Protein AF-A0A382YI58-F1 (afdb_monomer)

Solvent-accessible surface area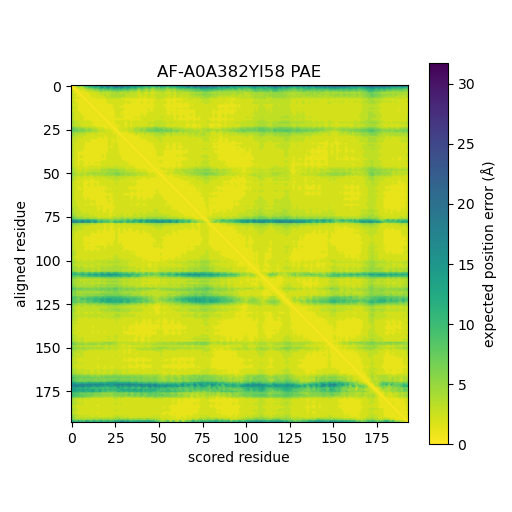 (backbone atoms only — not comparable to full-atom values): 10351 Å² total; per-residue (Å²): 133,92,56,76,62,57,72,49,49,55,61,46,24,53,48,52,28,53,50,49,34,74,64,70,43,85,87,51,60,68,61,36,55,47,45,31,52,50,42,49,59,38,42,58,48,27,63,73,34,68,33,90,64,80,25,50,67,34,36,50,40,16,32,54,43,33,54,53,49,54,44,49,47,28,68,72,70,72,66,60,60,60,52,60,53,48,25,52,49,51,17,40,54,33,38,59,39,23,29,24,80,68,59,40,93,71,36,52,96,48,34,33,53,41,41,79,83,50,75,43,81,51,64,92,87,56,52,27,58,75,32,63,94,28,11,50,41,19,16,42,42,33,45,56,76,75,46,58,87,42,91,72,46,51,62,67,62,22,39,48,21,24,58,43,58,48,78,78,73,63,88,56,72,77,71,65,51,62,89,48,72,31,29,42,40,24,49,14,43,68,68,32,102

Organism: NCBI:txid408172

Foldseek 3Di:
DDDPLCVPQQVLLVVLLVLLCVQQHDPPVVLSVVSSVLSVVLLVLQCQFPDPQLGSQLLSQLLVLLSVVVSVVCVVVVDDPSLLSSLLSSLSSLLQSLLGQPLAPPRDQQWGDLLPGHTDGDDNPDGSVVNLNRRLSSSLRSCVVPPVVDPSHDSVSSSLLSVLLDPPQDDDPSNVDQSDSSNSSNVSSVVSD

Nearest PDB structures (foldseek):
  8jd4-assembly1_2  TM=1.907E-01  e=3.186E+00  Homo sapiens

pLDDT: mean 95.56, std 4.78, range [69.81, 98.88]

Secondary structure (DSSP, 8-state):
---TTHHHHHHHHHHHHHHHHHHH-TT-HHHHHHHHHHHHHHHHHHHT---SSSSHHHHHHHHHHHHHHHHHHHHHHS---HHHHHHHHHHHHHTTGGGSTT-STT--SSEEE-SSS-EEE--TTS-GGGGTTTHHHHHHHHHHHHHTTSTT--HHHHHHHHHTT-SSPPSSGGGG--SSHHHHHHHHHHH--

Structure (mmCIF, N/CA/C/O backbone):
data_AF-A0A382YI58-F1
#
_entry.id   AF-A0A382YI58-F1
#
loop_
_atom_site.group_PDB
_atom_site.id
_atom_site.type_symbol
_atom_site.label_atom_id
_atom_site.label_alt_id
_atom_site.label_comp_id
_atom_site.label_asym_id
_atom_site.label_entity_id
_atom_site.label_seq_id
_atom_site.pdbx_PDB_ins_code
_atom_site.Cartn_x
_atom_site.Cartn_y
_atom_site.Cartn_z
_atom_site.occupancy
_atom_site.B_iso_or_equiv
_atom_site.auth_seq_id
_atom_site.auth_comp_id
_atom_site.auth_asym_id
_atom_site.auth_ato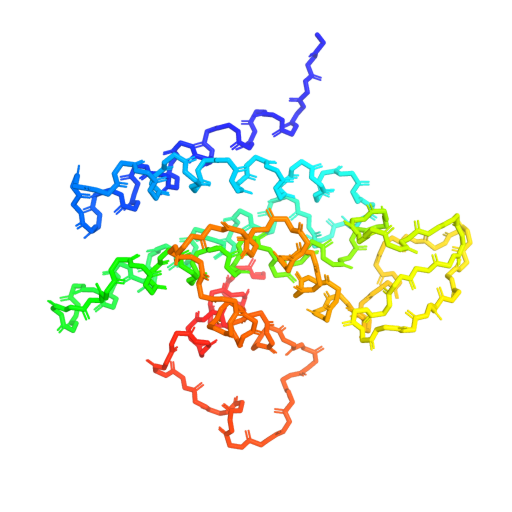m_id
_atom_site.pdbx_PDB_model_num
ATOM 1 N N . MET A 1 1 ? 19.076 20.692 1.549 1.00 69.81 1 MET A N 1
ATOM 2 C CA . MET A 1 1 ? 18.647 20.679 0.132 1.00 69.81 1 MET A CA 1
ATOM 3 C C . MET A 1 1 ? 17.142 20.449 0.137 1.00 69.81 1 MET A C 1
ATOM 5 O O . MET A 1 1 ? 16.700 19.641 0.940 1.00 69.81 1 MET A O 1
ATOM 9 N N . LEU A 1 2 ? 16.360 21.204 -0.635 1.00 81.75 2 LEU A N 1
ATOM 10 C CA . LEU A 1 2 ? 14.897 21.076 -0.654 1.00 81.75 2 LEU A CA 1
ATOM 11 C C . LEU A 1 2 ? 14.498 19.759 -1.342 1.00 81.75 2 LEU A C 1
ATOM 13 O O . LEU A 1 2 ? 14.843 19.574 -2.506 1.00 81.75 2 LEU A O 1
ATOM 17 N N . ASN A 1 3 ? 13.775 18.876 -0.646 1.00 89.31 3 ASN A N 1
ATOM 18 C CA . ASN A 1 3 ? 13.141 17.694 -1.235 1.00 89.31 3 ASN A CA 1
ATOM 19 C C . ASN A 1 3 ? 11.623 17.919 -1.287 1.00 89.31 3 ASN A C 1
ATOM 21 O O . ASN A 1 3 ? 10.965 17.982 -0.250 1.00 89.31 3 ASN A O 1
ATOM 25 N N . LEU A 1 4 ? 11.075 18.058 -2.497 1.00 91.19 4 LEU A N 1
ATOM 26 C CA . LEU A 1 4 ? 9.647 18.320 -2.700 1.00 91.19 4 LEU A CA 1
ATOM 27 C C . LEU A 1 4 ? 8.755 17.150 -2.267 1.00 91.19 4 LEU A C 1
ATOM 29 O O . LEU A 1 4 ? 7.606 17.385 -1.908 1.00 91.19 4 LEU A O 1
ATOM 33 N N . GLN A 1 5 ? 9.267 15.916 -2.280 1.00 94.56 5 GLN A N 1
ATOM 34 C CA . GLN A 1 5 ? 8.502 14.740 -1.861 1.00 94.56 5 GLN A CA 1
ATOM 35 C C . GLN A 1 5 ? 8.314 14.730 -0.345 1.00 94.56 5 GLN A C 1
ATOM 37 O O . GLN A 1 5 ? 7.202 14.546 0.138 1.00 94.56 5 GLN A O 1
ATOM 42 N N . THR A 1 6 ? 9.366 15.044 0.415 1.00 93.25 6 THR A N 1
ATOM 43 C CA . THR A 1 6 ? 9.298 15.121 1.884 1.00 93.25 6 THR A CA 1
ATOM 44 C C . THR A 1 6 ? 8.263 16.144 2.360 1.00 93.25 6 THR A C 1
ATOM 46 O O . THR A 1 6 ? 7.532 15.866 3.302 1.00 93.25 6 THR A O 1
ATOM 49 N N . LEU A 1 7 ? 8.115 17.274 1.652 1.00 95.69 7 LEU A N 1
ATOM 50 C CA . LEU A 1 7 ? 7.092 18.287 1.960 1.00 95.69 7 LEU A CA 1
ATOM 51 C C . LEU A 1 7 ? 5.643 17.780 1.847 1.00 95.69 7 LEU A C 1
ATOM 53 O O . LEU A 1 7 ? 4.739 18.443 2.350 1.00 95.69 7 LEU A O 1
ATOM 57 N N . LYS A 1 8 ? 5.414 16.647 1.175 1.00 96.38 8 LYS A N 1
ATOM 58 C CA . LYS A 1 8 ? 4.098 16.009 1.037 1.00 96.38 8 LYS A CA 1
ATOM 59 C C . LYS A 1 8 ? 3.963 14.796 1.953 1.00 96.38 8 LYS A C 1
ATOM 61 O O . LYS A 1 8 ? 2.954 14.661 2.636 1.00 96.38 8 LYS A O 1
ATOM 66 N N . ILE A 1 9 ? 4.989 13.942 1.970 1.00 98.31 9 ILE A N 1
ATOM 67 C CA . ILE A 1 9 ? 4.986 12.660 2.683 1.00 98.31 9 ILE A CA 1
ATOM 68 C C . ILE A 1 9 ? 4.865 12.871 4.193 1.00 98.31 9 ILE A C 1
ATOM 70 O O . ILE A 1 9 ? 4.019 12.240 4.814 1.00 98.31 9 ILE A O 1
ATOM 74 N N . GLU A 1 10 ? 5.655 13.774 4.780 1.00 97.62 10 GLU A N 1
ATOM 75 C CA . GLU A 1 10 ? 5.684 13.968 6.236 1.00 97.62 10 GLU A CA 1
ATOM 76 C C . GLU A 1 10 ? 4.348 14.516 6.785 1.00 97.62 10 GLU A C 1
ATOM 78 O O . GLU A 1 10 ? 3.772 13.881 7.672 1.00 97.62 10 GLU A O 1
ATOM 83 N N . PRO A 1 11 ? 3.754 15.598 6.232 1.00 98.31 11 PRO A N 1
ATOM 84 C CA . PRO A 1 11 ? 2.433 16.044 6.676 1.00 98.31 11 PRO A CA 1
ATOM 85 C C . PRO A 1 11 ? 1.334 14.999 6.467 1.00 98.31 11 PRO A C 1
ATOM 87 O O . PRO A 1 11 ? 0.415 14.903 7.281 1.00 98.31 11 PRO A O 1
ATOM 90 N N . PHE A 1 12 ? 1.408 14.223 5.382 1.00 98.62 12 PHE A N 1
ATOM 91 C CA . PHE A 1 12 ? 0.436 13.173 5.109 1.00 98.62 12 PHE A CA 1
ATOM 92 C C . PHE A 1 12 ? 0.556 12.001 6.092 1.00 98.62 12 PHE A C 1
ATOM 94 O O . PHE A 1 12 ? -0.468 11.550 6.598 1.00 98.62 12 PHE A O 1
ATOM 101 N N . ALA A 1 13 ? 1.770 11.540 6.404 1.00 98.69 13 ALA A N 1
ATOM 102 C CA . ALA A 1 13 ? 1.995 10.461 7.365 1.00 98.69 13 ALA A CA 1
ATOM 103 C C . ALA A 1 13 ? 1.439 10.828 8.750 1.00 98.69 13 ALA A C 1
ATOM 105 O O . ALA A 1 13 ? 0.714 10.037 9.357 1.00 98.69 13 ALA A O 1
ATOM 106 N N . GLU A 1 14 ? 1.679 12.062 9.207 1.00 98.50 14 GLU A N 1
ATOM 107 C CA . GLU A 1 14 ? 1.090 12.560 10.453 1.00 98.50 14 GLU A CA 1
ATOM 108 C C . GLU A 1 14 ? -0.429 12.710 10.365 1.00 98.50 14 GLU A C 1
ATOM 110 O O . GLU A 1 14 ? -1.145 12.365 11.306 1.00 98.50 14 GLU A O 1
ATOM 115 N N . HIS A 1 15 ? -0.962 13.202 9.244 1.00 98.56 15 HIS A N 1
ATOM 116 C CA . HIS A 1 15 ? -2.409 13.284 9.056 1.00 98.56 15 HIS A CA 1
ATOM 117 C C . HIS A 1 15 ? -3.061 11.900 9.142 1.00 98.56 15 HIS A C 1
ATOM 119 O O . HIS A 1 15 ? -4.045 11.727 9.861 1.00 98.56 15 HIS A O 1
ATOM 125 N N . LEU A 1 16 ? -2.496 10.912 8.452 1.00 98.44 16 LEU A N 1
ATOM 126 C CA . LEU A 1 16 ? -2.989 9.543 8.414 1.00 98.44 16 LEU A CA 1
ATOM 127 C C . LEU A 1 16 ? -3.013 8.916 9.816 1.00 98.44 16 LEU A C 1
ATOM 129 O O . LEU A 1 16 ? -4.051 8.406 10.241 1.00 98.44 16 LEU A O 1
ATOM 133 N N . ALA A 1 17 ? -1.912 9.039 10.560 1.00 98.19 17 ALA A N 1
ATOM 134 C CA . ALA A 1 17 ? -1.786 8.562 11.935 1.00 98.19 17 ALA A CA 1
ATOM 135 C C . ALA A 1 17 ? -2.815 9.214 12.880 1.00 98.19 17 ALA A C 1
ATOM 137 O O . ALA A 1 17 ? -3.579 8.520 13.554 1.00 98.19 17 ALA A O 1
ATOM 138 N N . ASN A 1 18 ? -2.910 10.548 12.864 1.00 98.25 18 ASN A N 1
ATOM 139 C CA . ASN A 1 18 ? -3.845 11.295 13.713 1.00 98.25 18 ASN A CA 1
ATOM 140 C C . ASN A 1 18 ? -5.312 10.964 13.401 1.00 98.25 18 ASN A C 1
ATOM 142 O O . ASN A 1 18 ? -6.164 10.922 14.292 1.00 98.25 18 ASN A O 1
ATOM 146 N N . ARG A 1 19 ? -5.642 10.744 12.125 1.00 98.12 19 ARG A N 1
ATOM 147 C CA . ARG A 1 19 ? -7.011 10.419 11.715 1.00 98.12 19 ARG A CA 1
ATOM 148 C C . ARG A 1 19 ? -7.385 8.973 12.013 1.00 98.12 19 ARG A C 1
ATOM 150 O O . ARG A 1 19 ? -8.549 8.738 12.345 1.00 98.12 19 ARG A O 1
ATOM 157 N N . PHE A 1 20 ? -6.434 8.042 11.948 1.00 98.00 20 PHE A N 1
ATOM 158 C CA . PHE A 1 20 ? -6.623 6.685 12.457 1.00 98.00 20 PHE A CA 1
ATOM 159 C C . PHE A 1 20 ? -6.959 6.723 13.954 1.00 98.00 20 PHE A C 1
ATOM 161 O O . PHE A 1 20 ? -8.011 6.229 14.359 1.00 98.00 20 PHE A O 1
ATOM 168 N N . GLU A 1 21 ? -6.145 7.417 14.753 1.00 97.00 21 GLU A N 1
ATOM 169 C CA . GLU A 1 21 ? -6.358 7.562 16.198 1.00 97.00 21 GLU A CA 1
ATOM 170 C C . GLU A 1 21 ? -7.698 8.244 16.525 1.00 97.00 21 GLU A C 1
ATOM 172 O O . GLU A 1 21 ? -8.456 7.780 17.375 1.00 97.00 21 GLU A O 1
ATOM 177 N N . SER A 1 22 ? -8.066 9.297 15.789 1.00 96.06 22 SER A N 1
ATOM 178 C CA . SER A 1 22 ? -9.369 9.960 15.943 1.00 96.06 22 SER A CA 1
ATOM 179 C C . SER A 1 22 ? -10.561 9.072 15.566 1.00 96.06 22 SER A C 1
ATOM 181 O O . SER A 1 22 ? -11.683 9.390 15.966 1.00 96.06 22 SER A O 1
ATOM 183 N N . THR A 1 23 ? -10.358 8.033 14.753 1.00 96.44 23 THR A N 1
ATOM 184 C CA . THR A 1 23 ? -11.427 7.134 14.294 1.00 96.44 23 THR A CA 1
ATOM 185 C C . THR A 1 23 ? -11.580 5.939 15.227 1.00 96.44 23 THR A C 1
ATOM 187 O O . THR A 1 23 ? -12.703 5.600 15.585 1.00 96.44 23 THR A O 1
ATOM 190 N N . PHE A 1 24 ? -10.469 5.330 15.644 1.00 96.06 24 PHE A N 1
ATOM 191 C CA . PHE A 1 24 ? -10.464 4.070 16.395 1.00 96.06 24 PHE A CA 1
ATOM 192 C C . PHE A 1 24 ? -10.118 4.226 17.883 1.00 96.06 24 PHE A C 1
ATOM 194 O O . PHE A 1 24 ? -10.319 3.298 18.664 1.00 96.06 24 PHE A O 1
ATOM 201 N N . GLY A 1 25 ? -9.649 5.403 18.299 1.00 93.94 25 GLY A N 1
ATOM 202 C CA . GLY A 1 25 ? -9.252 5.709 19.670 1.00 93.94 25 GLY A CA 1
ATOM 203 C C . GLY A 1 25 ? -7.740 5.650 19.900 1.00 93.94 25 GLY A C 1
ATOM 204 O O . GLY A 1 25 ? -6.961 5.220 19.055 1.00 93.94 25 GLY A O 1
ATOM 205 N N . THR A 1 26 ? -7.330 6.076 21.095 1.00 93.31 26 THR A N 1
ATOM 206 C CA . THR A 1 26 ? -5.927 6.349 21.454 1.00 93.31 26 THR A CA 1
ATOM 207 C C . THR A 1 26 ? -5.186 5.152 22.055 1.00 93.31 26 THR A C 1
ATOM 209 O O . THR A 1 26 ? -4.101 5.319 22.591 1.00 93.31 26 THR A O 1
ATOM 212 N N . MET A 1 27 ? -5.771 3.949 22.052 1.00 93.94 27 MET A N 1
ATOM 213 C CA . MET A 1 27 ? -5.172 2.765 22.697 1.00 93.94 27 MET A CA 1
ATOM 214 C C . MET A 1 27 ? -4.206 1.990 21.781 1.00 93.94 27 MET A C 1
ATOM 216 O O . MET A 1 27 ? -3.556 1.055 22.237 1.00 93.94 27 MET A O 1
ATOM 220 N N . PHE A 1 28 ? -4.098 2.379 20.508 1.00 94.31 28 PHE A N 1
ATOM 221 C CA . PHE A 1 28 ? -3.405 1.642 19.442 1.00 94.31 28 PHE A CA 1
ATOM 222 C C . PHE A 1 28 ? -2.065 2.288 19.054 1.00 94.31 28 PHE A C 1
ATOM 224 O O . PHE A 1 28 ? -1.804 2.551 17.883 1.00 94.31 28 PHE A O 1
ATOM 231 N N . HIS A 1 29 ? -1.225 2.616 20.040 1.00 95.62 29 HIS A N 1
ATOM 232 C CA . HIS A 1 29 ? 0.012 3.376 19.806 1.00 95.62 29 HIS A CA 1
ATOM 233 C C . HIS A 1 29 ? 0.971 2.687 18.823 1.00 95.62 29 HIS A C 1
ATOM 235 O O . HIS A 1 29 ? 1.519 3.346 17.944 1.00 95.62 29 HIS A O 1
ATOM 241 N N . GLU A 1 30 ? 1.125 1.363 18.924 1.00 96.69 30 GLU A N 1
ATOM 242 C CA . GLU A 1 30 ? 2.007 0.594 18.040 1.00 96.69 30 GLU A CA 1
ATOM 243 C C . GLU A 1 30 ? 1.525 0.623 16.581 1.00 96.69 30 GLU A C 1
ATOM 245 O O . GLU A 1 30 ? 2.319 0.828 15.666 1.00 96.69 30 GLU A O 1
ATOM 250 N N . GLN A 1 31 ? 0.213 0.507 16.361 1.00 97.38 31 GLN A N 1
ATOM 251 C CA . GLN A 1 31 ? -0.407 0.595 15.039 1.00 97.38 31 GLN A CA 1
ATOM 252 C C . GLN A 1 31 ? -0.275 2.002 14.444 1.00 97.38 31 GLN A C 1
ATOM 254 O O . GLN A 1 31 ? -0.031 2.147 13.247 1.00 97.38 31 GLN A O 1
ATOM 259 N N . VAL A 1 32 ? -0.410 3.044 15.271 1.00 97.81 32 VAL A N 1
ATOM 260 C CA . VAL A 1 32 ? -0.244 4.442 14.848 1.00 97.81 32 VAL A CA 1
ATOM 261 C C . VAL A 1 32 ? 1.206 4.708 14.422 1.00 97.81 32 VAL A C 1
ATOM 263 O O . VAL A 1 32 ? 1.434 5.284 13.356 1.00 97.81 32 VAL A O 1
ATOM 266 N N . ASP A 1 33 ? 2.190 4.245 15.197 1.00 98.06 33 ASP A N 1
ATOM 267 C CA . ASP A 1 33 ? 3.611 4.367 14.843 1.00 98.06 33 ASP A CA 1
ATOM 268 C C . ASP A 1 33 ? 3.968 3.543 13.600 1.00 98.06 33 ASP A C 1
ATOM 270 O O . ASP A 1 33 ? 4.678 4.024 12.709 1.00 98.06 33 ASP A O 1
ATOM 274 N N . PHE A 1 34 ? 3.415 2.334 13.486 1.00 98.38 34 PHE A N 1
ATOM 275 C CA . PHE A 1 34 ? 3.536 1.515 12.286 1.00 98.38 34 PHE A CA 1
ATOM 276 C C . PHE A 1 34 ? 2.967 2.220 11.053 1.00 98.38 34 PHE A C 1
ATOM 278 O O . PHE A 1 34 ? 3.592 2.192 9.996 1.00 98.38 34 PHE A O 1
ATOM 285 N N . LEU A 1 35 ? 1.817 2.886 11.164 1.00 98.00 35 LEU A N 1
ATOM 286 C CA . LEU A 1 35 ? 1.188 3.554 10.027 1.00 98.00 35 LEU A CA 1
ATOM 287 C C . LEU A 1 35 ? 2.033 4.729 9.514 1.00 98.00 35 LEU A C 1
ATOM 289 O O . LEU A 1 35 ? 2.155 4.903 8.299 1.00 98.00 35 LEU A O 1
ATOM 293 N N . ARG A 1 36 ? 2.689 5.478 10.414 1.00 98.56 36 ARG A N 1
ATOM 294 C CA . ARG A 1 36 ? 3.694 6.488 10.029 1.00 98.56 36 ARG A CA 1
ATOM 295 C C . ARG A 1 36 ? 4.853 5.845 9.274 1.00 98.56 36 ARG A C 1
ATOM 297 O O . ARG A 1 36 ? 5.194 6.287 8.178 1.00 98.56 36 ARG A O 1
ATOM 304 N N . LEU A 1 37 ? 5.432 4.780 9.836 1.00 98.50 37 LEU A N 1
ATOM 305 C CA . LEU A 1 37 ? 6.537 4.044 9.218 1.00 98.50 37 LEU A CA 1
ATOM 306 C C . LEU A 1 37 ? 6.159 3.527 7.823 1.00 98.50 37 LEU A C 1
ATOM 308 O O . LEU A 1 37 ? 6.910 3.727 6.868 1.00 98.50 37 LEU A O 1
ATOM 312 N N . ALA A 1 38 ? 4.998 2.886 7.698 1.00 98.69 38 ALA A N 1
ATOM 313 C CA . ALA A 1 38 ? 4.504 2.328 6.449 1.00 98.69 38 ALA A CA 1
ATOM 314 C C . ALA A 1 38 ? 4.258 3.419 5.399 1.00 98.69 38 ALA A C 1
ATOM 316 O O . ALA A 1 38 ? 4.634 3.233 4.240 1.00 98.69 38 ALA A O 1
ATOM 317 N N . ALA A 1 39 ? 3.695 4.568 5.794 1.00 98.75 39 ALA A N 1
ATOM 318 C CA . ALA A 1 39 ? 3.490 5.705 4.900 1.00 98.75 39 ALA A CA 1
ATOM 319 C C . ALA A 1 39 ? 4.820 6.253 4.366 1.00 98.75 39 ALA A C 1
ATOM 321 O O . ALA A 1 39 ? 4.971 6.399 3.153 1.00 98.75 39 ALA A O 1
ATOM 322 N N . HIS A 1 40 ? 5.804 6.484 5.240 1.00 98.62 40 HIS A N 1
ATOM 323 C CA . HIS A 1 40 ? 7.137 6.931 4.829 1.00 98.62 40 HIS A CA 1
ATOM 324 C C . HIS A 1 40 ? 7.808 5.927 3.895 1.00 98.62 40 HIS A C 1
ATOM 326 O O . HIS A 1 40 ? 8.160 6.272 2.768 1.00 98.62 40 HIS A O 1
ATOM 332 N N . LEU A 1 41 ? 7.924 4.668 4.326 1.00 98.31 41 LEU A N 1
ATOM 333 C CA . LEU A 1 41 ? 8.616 3.633 3.565 1.00 98.31 41 LEU A CA 1
ATOM 334 C C . LEU A 1 41 ? 7.988 3.446 2.182 1.00 98.31 41 LEU A C 1
ATOM 336 O O . LEU A 1 41 ? 8.701 3.345 1.184 1.00 98.31 41 LEU A O 1
ATOM 340 N N . THR A 1 42 ? 6.660 3.418 2.105 1.00 98.69 42 THR A N 1
ATOM 341 C CA . THR A 1 42 ? 5.956 3.164 0.846 1.00 98.69 42 THR A CA 1
ATOM 342 C C . THR A 1 42 ? 6.018 4.370 -0.085 1.00 98.69 42 THR A C 1
ATOM 344 O O . THR A 1 42 ? 6.408 4.224 -1.243 1.00 98.69 42 THR A O 1
ATOM 347 N N . LEU A 1 43 ? 5.716 5.576 0.407 1.00 98.69 43 LEU A N 1
ATOM 348 C CA . LEU A 1 43 ? 5.708 6.774 -0.434 1.00 98.69 43 LEU A CA 1
ATOM 349 C C . LEU A 1 43 ? 7.113 7.190 -0.880 1.00 98.69 43 LEU A C 1
ATOM 351 O O . LEU A 1 43 ? 7.265 7.695 -1.988 1.00 98.69 43 LEU A O 1
ATOM 355 N N . GLU A 1 44 ? 8.150 6.936 -0.080 1.00 98.06 44 GLU A N 1
ATOM 356 C CA . GLU A 1 44 ? 9.538 7.144 -0.506 1.00 98.06 44 GLU A CA 1
ATOM 357 C C . GLU A 1 44 ? 9.960 6.148 -1.594 1.00 98.06 44 GLU A C 1
ATOM 359 O O . GLU A 1 44 ? 10.705 6.519 -2.501 1.00 98.06 44 GLU A O 1
ATOM 364 N N . ASN A 1 45 ? 9.450 4.909 -1.571 1.00 98.31 45 ASN A N 1
ATOM 365 C CA . ASN A 1 45 ? 9.631 3.982 -2.692 1.00 98.31 45 ASN A CA 1
ATOM 366 C C . ASN A 1 45 ? 8.906 4.492 -3.945 1.00 98.31 45 ASN A C 1
ATOM 368 O O . ASN A 1 45 ? 9.518 4.568 -5.008 1.00 98.31 45 ASN A O 1
ATOM 372 N N . ILE A 1 46 ? 7.645 4.916 -3.822 1.00 98.50 46 ILE A N 1
ATOM 373 C CA . ILE A 1 46 ? 6.862 5.470 -4.941 1.00 98.50 46 ILE A CA 1
ATOM 374 C C . ILE A 1 46 ? 7.519 6.726 -5.525 1.00 98.50 46 ILE A C 1
ATOM 376 O O . ILE A 1 46 ? 7.555 6.890 -6.743 1.00 98.50 46 ILE A O 1
ATOM 380 N N . ALA A 1 47 ? 8.122 7.570 -4.687 1.00 97.50 47 ALA A N 1
ATOM 381 C CA . ALA A 1 47 ? 8.866 8.753 -5.111 1.00 97.50 47 ALA A CA 1
ATOM 382 C C . ALA A 1 47 ? 10.084 8.448 -6.006 1.00 97.50 47 ALA A C 1
ATOM 384 O O . ALA A 1 47 ? 10.522 9.337 -6.737 1.00 97.50 47 ALA A O 1
ATOM 385 N N . ASN A 1 48 ? 10.626 7.225 -5.957 1.00 95.69 48 ASN A N 1
ATOM 386 C CA . ASN A 1 48 ? 11.717 6.781 -6.833 1.00 95.69 48 ASN A CA 1
ATOM 387 C C . ASN A 1 48 ? 11.224 6.268 -8.197 1.00 95.69 48 ASN A C 1
ATOM 389 O O . ASN A 1 48 ? 12.040 6.021 -9.086 1.00 95.69 48 ASN A O 1
ATOM 393 N N . GLY A 1 49 ? 9.912 6.087 -8.370 1.00 95.00 49 GLY A N 1
ATOM 394 C CA . GLY A 1 49 ? 9.305 5.694 -9.636 1.00 95.00 49 GLY A CA 1
ATOM 395 C C . GLY A 1 49 ? 9.219 6.851 -10.635 1.00 95.00 49 GLY A C 1
ATOM 396 O O . GLY A 1 49 ? 9.061 8.013 -10.269 1.00 95.00 49 GLY A O 1
ATOM 397 N N . ASP A 1 50 ? 9.274 6.527 -11.925 1.00 95.31 50 ASP A N 1
ATOM 398 C CA . ASP A 1 50 ? 9.112 7.462 -13.048 1.00 95.31 50 ASP A CA 1
ATOM 399 C C . ASP A 1 50 ? 7.742 7.300 -13.747 1.00 95.31 50 ASP A C 1
ATOM 401 O O . ASP A 1 50 ? 7.603 7.480 -14.961 1.00 95.31 50 ASP A O 1
ATOM 405 N N . MET A 1 51 ? 6.702 6.969 -12.969 1.00 95.25 51 MET A N 1
ATOM 406 C CA . MET A 1 51 ? 5.300 6.998 -13.401 1.00 95.25 51 MET A CA 1
ATOM 407 C C . MET A 1 51 ? 4.739 8.422 -13.286 1.00 95.25 51 MET A C 1
ATOM 409 O O . MET A 1 51 ? 4.790 9.028 -12.220 1.00 95.25 51 MET A O 1
ATOM 413 N N . LEU A 1 52 ? 4.152 8.961 -14.363 1.00 94.12 52 LEU A N 1
ATOM 414 C CA . LEU A 1 52 ? 3.579 10.317 -14.332 1.00 94.12 52 LEU A CA 1
ATOM 415 C C . LEU A 1 52 ? 2.312 10.419 -13.473 1.00 94.12 52 LEU A C 1
ATOM 417 O O . LEU A 1 52 ? 2.115 11.444 -12.827 1.00 94.12 52 LEU A O 1
ATOM 421 N N . TYR A 1 53 ? 1.467 9.386 -13.489 1.00 96.06 53 TYR A N 1
ATOM 422 C CA . TYR A 1 53 ? 0.157 9.396 -12.834 1.00 96.06 53 TYR A CA 1
ATOM 423 C C . TYR A 1 53 ? 0.149 8.610 -11.515 1.00 96.06 53 TYR A C 1
ATOM 425 O O . TYR A 1 53 ? -0.119 9.193 -10.471 1.00 96.06 53 TYR A O 1
ATOM 433 N N . HIS A 1 54 ? 0.518 7.324 -11.558 1.00 97.00 54 HIS A N 1
ATOM 434 C CA . HIS A 1 54 ? 0.600 6.408 -10.408 1.00 97.00 54 HIS A CA 1
ATOM 435 C C . HIS A 1 54 ? 1.766 6.770 -9.473 1.00 97.00 54 HIS A C 1
ATOM 437 O O . HIS A 1 54 ? 2.751 6.051 -9.380 1.00 97.00 54 HIS A O 1
ATOM 443 N N . ASN A 1 55 ? 1.721 7.954 -8.870 1.00 97.31 55 ASN A N 1
ATOM 444 C CA . ASN A 1 55 ? 2.815 8.570 -8.128 1.00 97.31 55 ASN A CA 1
ATOM 445 C C . ASN A 1 55 ? 2.421 8.826 -6.657 1.00 97.31 55 ASN A C 1
ATOM 447 O O . ASN A 1 55 ? 1.387 8.360 -6.170 1.00 97.31 55 ASN A O 1
ATOM 451 N N . VAL A 1 56 ? 3.264 9.572 -5.935 1.00 98.19 56 VAL A N 1
ATOM 452 C CA . VAL A 1 56 ? 3.042 9.926 -4.522 1.00 98.19 56 VAL A CA 1
ATOM 453 C C . VAL A 1 56 ? 1.714 10.660 -4.318 1.00 98.19 56 VAL A C 1
ATOM 455 O O . VAL A 1 56 ? 0.993 10.348 -3.376 1.00 98.19 56 VAL A O 1
ATOM 458 N N . ASP A 1 57 ? 1.366 11.601 -5.200 1.00 97.69 57 ASP A N 1
ATOM 459 C CA . ASP A 1 57 ? 0.128 12.377 -5.088 1.00 97.69 57 ASP A CA 1
ATOM 460 C C . ASP A 1 57 ? -1.102 11.481 -5.261 1.00 97.69 57 ASP A C 1
ATOM 462 O O . ASP A 1 57 ? -2.025 11.555 -4.453 1.00 97.69 57 ASP A O 1
ATOM 466 N N . HIS A 1 58 ? -1.089 10.592 -6.259 1.00 98.12 58 HIS A N 1
ATOM 467 C CA . HIS A 1 58 ? -2.166 9.620 -6.464 1.00 98.12 58 HIS A CA 1
ATOM 468 C C . HIS A 1 58 ? -2.347 8.711 -5.241 1.00 98.12 58 HIS A C 1
ATOM 470 O O . HIS A 1 58 ? -3.448 8.603 -4.704 1.00 98.12 58 HIS A O 1
ATOM 476 N N . THR A 1 59 ? -1.256 8.149 -4.718 1.00 98.69 59 THR A N 1
ATOM 477 C CA . THR A 1 59 ? -1.310 7.260 -3.545 1.00 98.69 59 THR A CA 1
ATOM 478 C C . THR A 1 59 ? -1.844 7.977 -2.301 1.00 98.69 59 THR A C 1
ATOM 480 O O . THR A 1 59 ? -2.650 7.417 -1.551 1.00 98.69 59 THR A O 1
ATOM 483 N N . ILE A 1 60 ? -1.443 9.238 -2.094 1.00 98.69 60 ILE A N 1
ATOM 484 C CA . ILE A 1 60 ? -1.976 10.094 -1.026 1.00 98.69 60 ILE A CA 1
ATOM 485 C C . ILE A 1 60 ? -3.483 10.311 -1.214 1.00 98.69 60 ILE A C 1
ATOM 487 O O . ILE A 1 60 ? -4.238 10.122 -0.261 1.00 98.69 60 ILE A O 1
ATOM 491 N N . MET A 1 61 ? -3.939 10.665 -2.421 1.00 98.56 61 MET A N 1
ATOM 492 C CA . MET A 1 61 ? -5.364 10.883 -2.707 1.00 98.56 61 MET A CA 1
ATOM 493 C C . MET A 1 61 ? -6.201 9.630 -2.440 1.00 98.56 61 MET A C 1
ATOM 495 O O . MET A 1 61 ? -7.161 9.705 -1.673 1.00 98.56 61 MET A O 1
ATOM 499 N N . VAL A 1 62 ? -5.799 8.480 -2.984 1.00 98.75 62 VAL A N 1
ATOM 500 C CA . VAL A 1 62 ? -6.475 7.189 -2.771 1.00 98.75 62 VAL A CA 1
ATOM 501 C C . VAL A 1 62 ? -6.556 6.847 -1.282 1.00 98.75 62 VAL A C 1
ATOM 503 O O . VAL A 1 62 ? -7.624 6.511 -0.766 1.00 98.75 62 VAL A O 1
ATOM 506 N N . THR A 1 63 ? -5.453 7.003 -0.547 1.00 98.81 63 THR A N 1
ATOM 507 C CA . THR A 1 63 ? -5.425 6.684 0.887 1.00 98.81 63 THR A CA 1
ATOM 508 C C . THR A 1 63 ? -6.283 7.651 1.712 1.00 98.81 63 THR A C 1
ATOM 510 O O . THR A 1 63 ? -6.963 7.217 2.642 1.00 98.81 63 THR A O 1
ATOM 513 N N . MET A 1 64 ? -6.322 8.947 1.372 1.00 98.62 64 MET A N 1
ATOM 514 C CA . MET A 1 64 ? -7.208 9.919 2.033 1.00 98.62 64 MET A CA 1
ATOM 515 C C . MET A 1 64 ? -8.688 9.621 1.779 1.00 98.62 64 MET A C 1
ATOM 517 O O . MET A 1 64 ? -9.501 9.738 2.696 1.00 98.62 64 MET A O 1
ATOM 521 N N . VAL A 1 65 ? -9.051 9.212 0.560 1.00 98.75 65 VAL A N 1
ATOM 522 C CA . VAL A 1 65 ? -10.420 8.763 0.270 1.00 98.75 65 VAL A CA 1
ATOM 523 C C . VAL A 1 65 ? -10.754 7.540 1.121 1.00 98.75 65 VAL A C 1
ATOM 525 O O . VAL A 1 65 ? -11.795 7.514 1.779 1.00 98.75 65 VAL A O 1
ATOM 528 N N . GLY A 1 66 ? -9.856 6.556 1.169 1.00 98.62 66 GLY A N 1
ATOM 529 C CA . GLY A 1 66 ? -10.039 5.363 1.989 1.00 98.62 66 GLY A CA 1
ATOM 530 C C . GLY A 1 66 ? -10.198 5.663 3.474 1.00 98.62 66 GLY A C 1
ATOM 531 O O . GLY A 1 66 ? -11.059 5.083 4.132 1.00 98.62 66 GLY A O 1
ATOM 532 N N . LEU A 1 67 ? -9.431 6.617 3.999 1.00 98.25 67 LEU A N 1
ATOM 533 C CA . LEU A 1 67 ? -9.552 7.091 5.375 1.00 98.25 67 LEU A CA 1
ATOM 534 C C . LEU A 1 67 ? -10.968 7.612 5.684 1.00 98.25 67 LEU A C 1
ATOM 536 O O . LEU A 1 67 ? -11.540 7.276 6.724 1.00 98.25 67 LEU A O 1
ATOM 540 N N . GLU A 1 68 ? -11.558 8.406 4.790 1.00 98.38 68 GLU A N 1
ATOM 541 C CA . GLU A 1 68 ? -12.931 8.888 4.979 1.00 98.38 68 GLU A CA 1
ATOM 542 C C . GLU A 1 68 ? -13.970 7.775 4.786 1.00 98.38 68 GLU A C 1
ATOM 544 O O . GLU A 1 68 ? -14.960 7.736 5.521 1.00 98.38 68 GLU A O 1
ATOM 549 N N . ILE A 1 69 ? -13.730 6.832 3.869 1.00 98.25 69 ILE A N 1
ATOM 550 C CA . ILE A 1 69 ? -14.589 5.654 3.676 1.00 98.25 69 ILE A CA 1
ATOM 551 C C . ILE A 1 69 ? -14.613 4.788 4.940 1.00 98.25 69 ILE A C 1
ATOM 553 O O . ILE A 1 69 ? -15.696 4.477 5.442 1.00 98.25 69 ILE A O 1
ATOM 557 N N . ILE A 1 70 ? -13.450 4.419 5.487 1.00 97.94 70 ILE A N 1
ATOM 558 C CA . ILE A 1 70 ? -13.379 3.532 6.655 1.00 97.94 70 ILE A CA 1
ATOM 559 C C . ILE A 1 70 ? -13.939 4.209 7.905 1.00 97.94 70 ILE A C 1
ATOM 561 O O . ILE A 1 70 ? -14.645 3.574 8.690 1.00 97.94 70 ILE A O 1
ATOM 565 N N . ARG A 1 71 ? -13.725 5.523 8.048 1.00 97.81 71 ARG A N 1
ATOM 566 C CA . ARG A 1 71 ? -14.360 6.327 9.094 1.00 97.81 71 ARG A CA 1
ATOM 567 C C . ARG A 1 71 ? -15.879 6.349 8.935 1.00 97.81 71 ARG A C 1
ATOM 569 O O . ARG A 1 71 ? -16.595 6.169 9.918 1.00 97.81 71 ARG A O 1
ATOM 576 N N . GLY A 1 72 ? -16.376 6.552 7.716 1.00 97.75 72 GLY A N 1
ATOM 577 C CA . GLY A 1 72 ? -17.803 6.497 7.403 1.00 97.75 72 GLY A CA 1
ATOM 578 C C . GLY A 1 72 ? -18.414 5.142 7.758 1.00 97.75 72 GLY A C 1
ATOM 579 O O . GLY A 1 72 ? -19.433 5.100 8.445 1.00 97.75 72 GLY A O 1
ATOM 580 N N . LYS A 1 73 ? -17.748 4.042 7.381 1.00 96.62 73 LYS A N 1
ATOM 581 C CA . LYS A 1 73 ? -18.152 2.678 7.745 1.00 96.62 73 LYS A CA 1
ATOM 582 C C . LYS A 1 73 ? -18.179 2.478 9.260 1.00 96.62 73 LYS A C 1
ATOM 584 O O . LYS A 1 73 ? -19.174 1.990 9.781 1.00 96.62 73 LYS A O 1
ATOM 589 N N . HIS A 1 74 ? -17.131 2.897 9.973 1.00 95.94 74 HIS A N 1
ATOM 590 C CA . HIS A 1 74 ? -17.061 2.783 11.432 1.00 95.94 74 HIS A CA 1
ATOM 591 C C . HIS A 1 74 ? -18.219 3.522 12.123 1.00 95.94 74 HIS A C 1
ATOM 593 O O . HIS A 1 74 ? -18.850 2.975 13.025 1.00 95.94 74 HIS A O 1
ATOM 599 N N . LEU A 1 75 ? -18.548 4.734 11.661 1.00 95.69 75 LEU A N 1
ATOM 600 C CA . LEU A 1 75 ? -19.672 5.518 12.181 1.00 95.69 75 LEU A CA 1
ATOM 601 C C . LEU A 1 75 ? -21.041 4.928 11.816 1.00 95.69 75 LEU A C 1
ATOM 603 O O . LEU A 1 75 ? -21.973 5.031 12.610 1.00 95.69 75 LEU A O 1
ATOM 607 N N . HIS A 1 76 ? -21.173 4.347 10.622 1.00 95.69 76 HIS A N 1
ATOM 608 C CA . HIS A 1 76 ? -22.429 3.776 10.140 1.00 95.69 76 HIS A CA 1
ATOM 609 C C . HIS A 1 76 ? -22.748 2.429 10.800 1.00 95.69 76 HIS A C 1
ATOM 611 O O . HIS A 1 76 ? -23.848 2.245 11.319 1.00 95.69 76 HIS A O 1
ATOM 617 N N . ASP A 1 77 ? -21.775 1.518 10.823 1.00 93.00 77 ASP A N 1
ATOM 618 C CA . ASP A 1 77 ? -21.940 0.146 11.319 1.00 93.00 77 ASP A CA 1
ATOM 619 C C . ASP A 1 77 ? -21.742 0.052 12.843 1.00 93.00 77 ASP A C 1
ATOM 621 O O . ASP A 1 77 ? -22.050 -0.969 13.462 1.00 93.00 77 ASP A O 1
ATOM 625 N N . GLY A 1 78 ? -21.186 1.101 13.459 1.00 83.50 78 GLY A N 1
ATOM 626 C CA . GLY A 1 78 ? -20.881 1.177 14.890 1.00 83.50 78 GLY A CA 1
ATOM 627 C C . GLY A 1 78 ? -19.721 0.286 15.344 1.00 83.50 78 GLY A C 1
ATOM 628 O O . GLY A 1 78 ? -19.428 0.236 16.538 1.00 83.50 78 GLY A O 1
ATOM 629 N N . ARG A 1 79 ? -19.078 -0.443 14.421 1.00 84.00 79 ARG A N 1
ATOM 630 C CA . ARG A 1 79 ? -17.885 -1.259 14.677 1.00 84.00 79 ARG A CA 1
ATOM 631 C C . ARG A 1 79 ? -17.150 -1.589 13.376 1.00 84.00 79 ARG A C 1
ATOM 633 O O . ARG A 1 79 ? -17.635 -2.333 12.532 1.00 84.00 79 ARG A O 1
ATOM 640 N N . VAL A 1 80 ? -15.944 -1.064 13.249 1.00 95.69 80 VAL A N 1
ATOM 641 C CA . VAL A 1 80 ? -14.904 -1.604 12.368 1.00 95.69 80 VAL A CA 1
ATOM 642 C C . VAL A 1 80 ? -13.752 -1.940 13.292 1.00 95.69 80 VAL A C 1
ATOM 644 O O . VAL A 1 80 ? -13.410 -1.102 14.132 1.00 95.69 80 VAL A O 1
ATOM 647 N N . ASP A 1 81 ? -13.220 -3.152 13.177 1.00 96.38 81 ASP A N 1
ATOM 648 C CA . ASP A 1 81 ? -12.061 -3.550 13.961 1.00 96.38 81 ASP A CA 1
ATOM 649 C C . ASP A 1 81 ? -10.853 -2.655 13.596 1.00 96.38 81 ASP A C 1
ATOM 651 O O . ASP A 1 81 ? -10.608 -2.420 12.408 1.00 96.38 81 ASP A O 1
ATOM 655 N N . PRO A 1 82 ? -10.132 -2.084 14.575 1.00 96.50 82 PRO A N 1
ATOM 656 C CA . PRO A 1 82 ? -8.997 -1.204 14.302 1.00 96.50 82 PRO A CA 1
ATOM 657 C C . PRO A 1 82 ? -7.858 -1.873 13.524 1.00 96.50 82 PRO A C 1
ATOM 659 O O . PRO A 1 82 ? -7.223 -1.201 12.710 1.00 96.50 82 PRO A O 1
ATOM 662 N N . GLU A 1 83 ? -7.606 -3.171 13.720 1.00 97.50 83 GLU A N 1
ATOM 663 C CA . GLU A 1 83 ? -6.591 -3.903 12.953 1.00 97.50 83 GLU A CA 1
ATOM 664 C C . GLU A 1 83 ? -7.054 -4.120 11.512 1.00 97.50 83 GLU A C 1
ATOM 666 O O . GLU A 1 83 ? -6.278 -3.908 10.578 1.00 97.50 83 GLU A O 1
ATOM 671 N N . ASP A 1 84 ? -8.330 -4.438 11.293 1.00 98.25 84 ASP A N 1
ATOM 672 C CA . ASP A 1 84 ? -8.897 -4.499 9.940 1.00 98.25 84 ASP A CA 1
ATOM 673 C C . ASP A 1 84 ? -8.801 -3.135 9.228 1.00 98.25 84 ASP A C 1
ATOM 675 O O . ASP A 1 84 ? -8.414 -3.055 8.057 1.00 98.25 84 ASP A O 1
ATOM 679 N N . GLY A 1 85 ? -9.100 -2.043 9.942 1.00 98.19 85 GLY A N 1
ATOM 680 C CA . GLY A 1 85 ? -8.951 -0.675 9.442 1.00 98.19 85 GLY A CA 1
ATOM 681 C C . GLY A 1 85 ? -7.500 -0.316 9.107 1.00 98.19 85 GLY A C 1
ATOM 682 O O . GLY A 1 85 ? -7.241 0.313 8.080 1.00 98.19 85 GLY A O 1
ATOM 683 N N . LEU A 1 86 ? -6.547 -0.756 9.931 1.00 98.56 86 LEU A N 1
ATOM 684 C CA . LEU A 1 86 ? -5.116 -0.576 9.688 1.00 98.56 86 LEU A CA 1
ATOM 685 C C . LEU A 1 86 ? -4.667 -1.321 8.426 1.00 98.56 86 LEU A C 1
ATOM 687 O O . LEU A 1 86 ? -4.021 -0.730 7.563 1.00 98.56 86 LEU A O 1
ATOM 691 N N . ASN A 1 87 ? -5.033 -2.598 8.300 1.00 98.81 87 ASN A N 1
ATOM 692 C CA . ASN A 1 87 ? -4.688 -3.437 7.151 1.00 98.81 87 ASN A CA 1
ATOM 693 C C . ASN A 1 87 ? -5.321 -2.916 5.851 1.00 98.81 87 ASN A C 1
ATOM 695 O O . ASN A 1 87 ? -4.685 -2.926 4.795 1.00 98.81 87 ASN A O 1
ATOM 699 N N . TYR A 1 88 ? -6.539 -2.380 5.929 1.00 98.81 88 TYR A N 1
ATOM 700 C CA . TYR A 1 88 ? -7.177 -1.664 4.828 1.00 98.81 88 TYR A CA 1
ATOM 701 C C . TYR A 1 88 ? -6.375 -0.425 4.388 1.00 98.81 88 TYR A C 1
ATOM 703 O O . TYR A 1 88 ? -6.092 -0.265 3.201 1.00 98.81 88 TYR A O 1
ATOM 711 N N . LEU A 1 89 ? -5.955 0.434 5.323 1.00 98.81 89 LEU A N 1
ATOM 712 C CA . LEU A 1 89 ? -5.153 1.622 4.996 1.00 98.81 89 LEU A CA 1
ATOM 713 C C . LEU A 1 89 ? -3.760 1.252 4.472 1.00 98.81 89 LEU A C 1
ATOM 715 O O . LEU A 1 89 ? -3.272 1.885 3.538 1.00 98.81 89 LEU A O 1
ATOM 719 N N . LEU A 1 90 ? -3.143 0.200 5.018 1.00 98.88 90 LEU A N 1
ATOM 720 C CA . LEU A 1 90 ? -1.876 -0.337 4.524 1.00 98.88 90 LEU A CA 1
ATOM 721 C C . LEU A 1 90 ? -1.995 -0.807 3.068 1.00 98.88 90 LEU A C 1
ATOM 723 O O . LEU A 1 90 ? -1.105 -0.531 2.262 1.00 98.88 90 LEU A O 1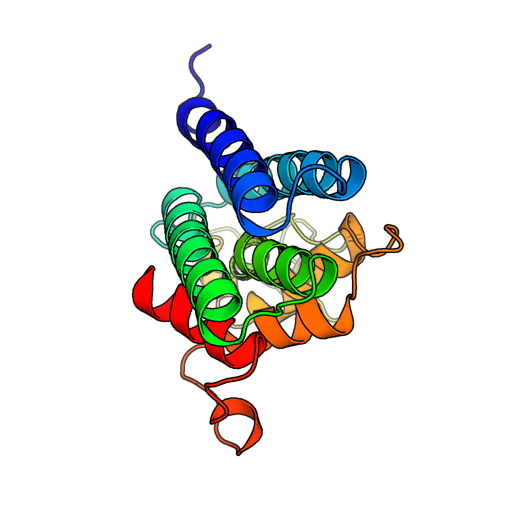
ATOM 727 N N . ALA A 1 91 ? -3.100 -1.470 2.714 1.00 98.88 91 ALA A N 1
ATOM 728 C CA . ALA A 1 91 ? -3.369 -1.880 1.340 1.00 98.88 91 ALA A CA 1
ATOM 729 C C . ALA A 1 91 ? -3.429 -0.681 0.386 1.00 98.88 91 ALA A C 1
ATOM 731 O O . ALA A 1 91 ? -2.809 -0.719 -0.673 1.00 98.88 91 ALA A O 1
ATOM 732 N N . LEU A 1 92 ? -4.116 0.396 0.777 1.00 98.88 92 LEU A N 1
ATOM 733 C CA . LEU A 1 92 ? -4.215 1.613 -0.033 1.00 98.88 92 LEU A CA 1
ATOM 734 C C . LEU A 1 92 ? -2.885 2.352 -0.163 1.00 98.88 92 LEU A C 1
ATOM 736 O O . LEU A 1 92 ? -2.560 2.811 -1.253 1.00 98.88 92 LEU A O 1
ATOM 740 N N . LEU A 1 93 ? -2.076 2.406 0.896 1.00 98.75 93 LEU A N 1
ATOM 741 C CA . LEU A 1 93 ? -0.719 2.946 0.798 1.00 98.75 93 LEU A CA 1
ATOM 742 C C . LEU A 1 93 ? 0.121 2.168 -0.220 1.00 98.75 93 LEU A C 1
ATOM 744 O O . LEU A 1 93 ? 0.892 2.761 -0.968 1.00 98.75 93 LEU A O 1
ATOM 748 N N . CYS A 1 94 ? -0.024 0.842 -0.246 1.00 98.88 94 CYS A N 1
ATOM 749 C CA . CYS A 1 94 ? 0.841 -0.041 -1.022 1.00 98.88 94 CYS A CA 1
ATOM 750 C C . CYS A 1 94 ? 0.304 -0.407 -2.408 1.00 98.88 94 CYS A C 1
ATOM 752 O O . CYS A 1 94 ? 1.046 -1.033 -3.156 1.00 98.88 94 CYS A O 1
ATOM 754 N N . HIS A 1 95 ? -0.939 -0.071 -2.769 1.00 98.75 95 HIS A N 1
ATOM 755 C CA . HIS A 1 95 ? -1.591 -0.639 -3.959 1.00 98.75 95 HIS A CA 1
ATOM 756 C C . HIS A 1 95 ? -0.786 -0.440 -5.257 1.00 98.75 95 HIS A C 1
ATOM 758 O O . HIS A 1 95 ? -0.690 -1.372 -6.057 1.00 98.75 95 HIS A O 1
ATOM 764 N N . ASP A 1 96 ? -0.099 0.699 -5.387 1.00 98.56 96 ASP A N 1
ATOM 765 C CA . ASP A 1 96 ? 0.663 1.087 -6.578 1.00 98.56 96 ASP A CA 1
ATOM 766 C C . ASP A 1 96 ? 2.192 1.013 -6.433 1.00 98.56 96 ASP A C 1
ATOM 768 O O . ASP A 1 96 ? 2.924 1.244 -7.400 1.00 98.56 96 ASP A O 1
ATOM 772 N N . VAL A 1 97 ? 2.725 0.624 -5.268 1.00 98.75 97 VAL A N 1
ATOM 773 C CA . VAL A 1 97 ? 4.190 0.521 -5.084 1.00 98.75 97 VAL A CA 1
ATOM 774 C C . VAL A 1 97 ? 4.823 -0.494 -6.040 1.00 98.75 97 VAL A C 1
ATOM 776 O O . VAL A 1 97 ? 5.974 -0.347 -6.450 1.00 98.75 97 VAL A O 1
ATOM 779 N N . GLY A 1 98 ? 4.052 -1.492 -6.473 1.00 98.38 98 GLY A N 1
ATOM 780 C CA . GLY A 1 98 ? 4.457 -2.495 -7.443 1.00 98.38 98 GLY A CA 1
ATOM 781 C C . GLY A 1 98 ? 4.756 -1.950 -8.839 1.00 98.38 98 GLY A C 1
ATOM 782 O O . GLY A 1 98 ? 5.338 -2.674 -9.639 1.00 98.38 98 GLY A O 1
ATOM 783 N N . TYR A 1 99 ? 4.443 -0.697 -9.163 1.00 98.06 99 TYR A N 1
ATOM 784 C CA . TYR A 1 99 ? 4.961 -0.078 -10.386 1.00 98.06 99 TYR A CA 1
ATOM 785 C C . TYR A 1 99 ? 6.464 0.208 -10.308 1.00 98.06 99 TYR A C 1
ATOM 787 O O . TYR A 1 99 ? 7.148 0.191 -11.329 1.00 98.06 99 TYR A O 1
ATOM 795 N N . VAL A 1 100 ? 6.992 0.480 -9.115 1.00 97.75 100 VAL A N 1
ATOM 796 C CA . VAL A 1 100 ? 8.357 0.977 -8.936 1.00 97.75 100 VAL A CA 1
ATOM 797 C C . VAL A 1 100 ? 9.368 -0.130 -9.222 1.00 97.75 100 VAL A C 1
ATOM 799 O O . VAL A 1 100 ? 9.340 -1.203 -8.616 1.00 97.75 100 VAL A O 1
ATOM 802 N N . LYS A 1 101 ? 10.304 0.145 -10.130 1.00 95.94 101 LYS A N 1
ATOM 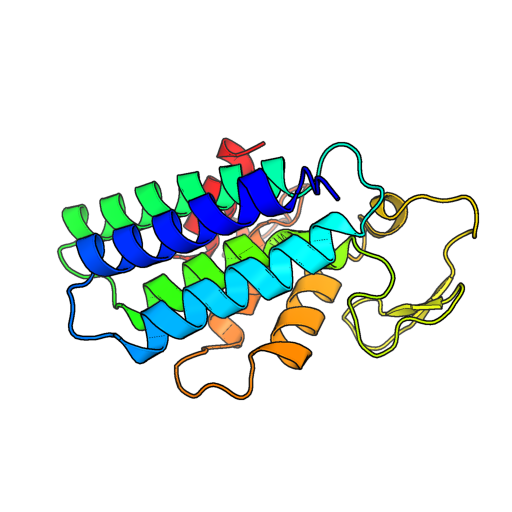803 C CA . LYS A 1 101 ? 11.481 -0.698 -10.371 1.00 95.94 101 LYS A CA 1
ATOM 804 C C . LYS A 1 101 ? 12.410 -0.671 -9.157 1.00 95.94 101 LYS A C 1
ATOM 806 O O . LYS A 1 101 ? 12.803 0.402 -8.712 1.00 95.94 101 LYS A O 1
ATOM 811 N N . GLY A 1 102 ? 12.800 -1.840 -8.656 1.00 95.50 102 GLY A N 1
ATOM 812 C CA . GLY A 1 102 ? 13.631 -1.973 -7.457 1.00 95.50 102 GLY A CA 1
ATOM 813 C C . GLY A 1 102 ? 12.836 -2.058 -6.151 1.00 95.50 102 GLY A C 1
ATOM 814 O O . GLY A 1 102 ? 13.446 -2.143 -5.087 1.00 95.50 102 GLY A O 1
ATOM 815 N N . ALA A 1 103 ? 11.498 -2.039 -6.201 1.00 97.00 103 ALA A N 1
ATOM 816 C CA . ALA A 1 103 ? 10.674 -2.162 -4.999 1.00 97.00 103 ALA A CA 1
ATOM 817 C C . ALA A 1 103 ? 10.701 -3.582 -4.413 1.00 97.00 103 ALA A C 1
ATOM 819 O O . ALA A 1 103 ? 10.775 -3.739 -3.192 1.00 97.00 103 ALA A O 1
ATOM 820 N N . CYS A 1 104 ? 10.658 -4.603 -5.276 1.00 97.75 104 CYS A N 1
ATOM 821 C CA . CYS A 1 104 ? 10.674 -6.011 -4.874 1.00 97.75 104 CYS A CA 1
ATOM 822 C C . CYS A 1 104 ? 12.113 -6.522 -4.735 1.00 97.75 104 CYS A C 1
ATOM 824 O O . CYS A 1 104 ? 12.981 -6.180 -5.539 1.00 97.75 104 CYS A O 1
ATOM 826 N N . GLY A 1 105 ? 12.369 -7.391 -3.757 1.00 96.62 105 GLY A N 1
ATOM 827 C CA . GLY A 1 105 ? 13.717 -7.853 -3.414 1.00 96.62 105 GLY A CA 1
ATOM 828 C C . GLY A 1 105 ? 14.449 -8.631 -4.515 1.00 96.62 105 GLY A C 1
ATOM 829 O O . GLY A 1 105 ? 15.675 -8.715 -4.478 1.00 96.62 105 GLY A O 1
ATOM 830 N N . LYS A 1 106 ? 13.725 -9.186 -5.496 1.00 96.94 106 LYS A N 1
ATOM 831 C CA . LYS A 1 106 ? 14.301 -9.883 -6.662 1.00 96.94 106 LYS A CA 1
ATOM 832 C C . LYS A 1 106 ? 14.431 -9.009 -7.911 1.00 96.94 106 LYS A C 1
ATOM 834 O O . LYS A 1 106 ? 14.808 -9.526 -8.961 1.00 96.94 106 LYS A O 1
ATOM 839 N N . ASP A 1 107 ? 14.106 -7.720 -7.828 1.00 96.38 107 ASP A N 1
ATOM 840 C CA . ASP A 1 107 ? 14.331 -6.807 -8.943 1.00 96.38 107 ASP A CA 1
ATOM 841 C C . ASP A 1 107 ? 15.839 -6.649 -9.204 1.00 96.38 107 ASP A C 1
ATOM 843 O O . ASP A 1 107 ? 16.631 -6.319 -8.321 1.00 96.38 107 ASP A O 1
ATOM 847 N N . GLU A 1 108 ? 16.228 -6.858 -10.454 1.00 90.38 108 GLU A N 1
ATOM 848 C CA . GLU A 1 108 ? 17.574 -6.669 -10.980 1.00 90.38 108 GLU A CA 1
ATOM 849 C C . GLU A 1 108 ? 17.549 -5.619 -12.109 1.00 90.38 108 GLU A C 1
ATOM 851 O O . GLU A 1 108 ? 16.522 -5.018 -12.412 1.00 90.38 108 GLU A O 1
ATOM 856 N N . LYS A 1 109 ? 18.690 -5.372 -12.766 1.00 85.94 109 LYS A N 1
ATOM 857 C CA . LYS A 1 109 ? 18.861 -4.257 -13.717 1.00 85.94 109 LYS A CA 1
ATOM 858 C C . LYS A 1 109 ? 17.794 -4.189 -14.826 1.00 85.94 109 LYS A C 1
ATOM 860 O O . LYS A 1 109 ? 17.272 -3.114 -15.099 1.00 85.94 109 LYS A O 1
ATOM 865 N N . GLU A 1 110 ? 17.529 -5.308 -15.494 1.00 89.88 110 GLU A N 1
ATOM 866 C CA . GLU A 1 110 ? 16.584 -5.394 -16.626 1.00 89.88 110 GLU A CA 1
ATOM 867 C C . GLU A 1 110 ? 15.535 -6.494 -16.426 1.00 89.88 110 GLU A C 1
ATOM 869 O O . GLU A 1 110 ? 14.680 -6.695 -17.283 1.00 89.88 110 GLU A O 1
ATOM 874 N N . ARG A 1 111 ? 15.591 -7.192 -15.287 1.00 94.81 111 ARG A N 1
ATOM 875 C CA . ARG A 1 111 ? 14.711 -8.302 -14.922 1.00 94.81 111 ARG A CA 1
ATOM 876 C C . ARG A 1 111 ? 14.021 -7.950 -13.620 1.00 94.81 111 ARG A C 1
ATOM 878 O O . ARG A 1 111 ? 14.698 -7.690 -12.634 1.00 94.81 111 ARG A O 1
ATOM 885 N N . PHE A 1 112 ? 12.702 -7.950 -13.618 1.00 96.94 112 PHE A N 1
ATOM 886 C CA . PHE A 1 112 ? 11.907 -7.474 -12.492 1.00 96.94 112 PHE A CA 1
ATOM 887 C C . PHE A 1 112 ? 10.945 -8.572 -12.032 1.00 96.94 112 PHE A C 1
ATOM 889 O O . PHE A 1 112 ? 10.449 -9.324 -12.868 1.00 96.94 112 PHE A O 1
ATOM 896 N N . ASP A 1 113 ? 10.697 -8.694 -10.728 1.00 97.31 113 ASP A N 1
ATOM 897 C CA . ASP A 1 113 ? 9.768 -9.689 -10.169 1.00 97.31 113 ASP A CA 1
ATOM 898 C C . ASP A 1 113 ? 8.350 -9.444 -10.704 1.00 97.31 113 ASP A C 1
ATOM 900 O O . ASP A 1 113 ? 7.888 -8.305 -10.745 1.00 97.31 113 ASP A O 1
ATOM 904 N N . ASP A 1 114 ? 7.644 -10.483 -11.138 1.00 97.38 114 ASP A N 1
ATOM 905 C CA . ASP A 1 114 ? 6.249 -10.368 -11.581 1.00 97.38 114 ASP A CA 1
ATOM 906 C C . ASP A 1 114 ? 5.237 -10.399 -10.418 1.00 97.38 114 ASP A C 1
ATOM 908 O O . ASP A 1 114 ? 4.029 -10.299 -10.640 1.00 97.38 114 ASP A O 1
ATOM 912 N N . GLY A 1 115 ? 5.718 -10.554 -9.181 1.00 96.94 115 GLY A N 1
ATOM 913 C CA . GLY A 1 115 ? 4.927 -10.716 -7.962 1.00 96.94 115 GLY A CA 1
ATOM 914 C C . GLY A 1 115 ? 4.379 -12.132 -7.754 1.00 96.94 115 GLY A C 1
ATOM 915 O O . GLY A 1 115 ? 3.721 -12.404 -6.748 1.00 96.94 115 GLY A O 1
ATOM 916 N N . LYS A 1 116 ? 4.641 -13.050 -8.691 1.00 95.94 116 LYS A N 1
ATOM 917 C CA . LYS A 1 116 ? 4.199 -14.457 -8.682 1.00 95.94 116 LYS A CA 1
ATOM 918 C C . LYS A 1 116 ? 5.371 -15.436 -8.649 1.00 95.94 116 LYS A C 1
ATOM 920 O O . LYS A 1 116 ? 5.156 -16.648 -8.657 1.00 95.94 116 LYS A O 1
ATOM 925 N N . GLY A 1 117 ? 6.599 -14.926 -8.561 1.00 92.69 117 GLY A N 1
ATOM 926 C CA . GLY A 1 117 ? 7.820 -15.715 -8.436 1.00 92.69 117 GLY A CA 1
ATOM 927 C C . GLY A 1 117 ? 8.588 -15.912 -9.742 1.00 92.69 117 GLY A C 1
ATOM 928 O O . GLY A 1 117 ? 9.585 -16.638 -9.720 1.00 92.69 117 GLY A O 1
ATOM 929 N N . SER A 1 118 ? 8.171 -15.270 -10.837 1.00 96.12 118 SER A N 1
ATOM 930 C CA . SER A 1 118 ? 8.941 -15.205 -12.085 1.00 96.12 118 SER A CA 1
ATOM 931 C C . SER A 1 118 ? 9.601 -13.835 -12.249 1.00 96.12 118 SER A C 1
ATOM 933 O O . SER A 1 118 ? 9.302 -12.888 -11.528 1.00 96.12 118 SER A O 1
ATOM 935 N N . LEU A 1 119 ? 10.516 -13.733 -13.213 1.00 96.94 119 LEU A N 1
ATOM 936 C CA . LEU A 1 119 ? 11.115 -12.465 -13.618 1.00 96.94 119 LEU A CA 1
ATOM 937 C C . LEU A 1 119 ? 10.643 -12.096 -15.024 1.00 96.94 119 LEU A C 1
ATOM 939 O O . LEU A 1 119 ? 10.559 -12.960 -15.898 1.00 96.94 119 LEU A O 1
ATOM 943 N N . VAL A 1 120 ? 10.387 -10.811 -15.245 1.00 95.62 120 VAL A N 1
ATOM 944 C CA . VAL A 1 120 ? 10.026 -10.238 -16.543 1.00 95.62 120 VAL A CA 1
ATOM 945 C C . VAL A 1 120 ? 11.103 -9.272 -17.011 1.00 95.62 120 VAL A C 1
ATOM 947 O O . VAL A 1 120 ? 11.606 -8.460 -16.235 1.00 95.62 120 VAL A O 1
ATOM 950 N N . GLU A 1 121 ? 11.470 -9.362 -18.287 1.00 94.75 121 GLU A N 1
ATOM 951 C CA . GLU A 1 121 ? 12.409 -8.425 -18.899 1.00 94.75 121 GLU A CA 1
ATOM 952 C C . GLU A 1 121 ? 11.683 -7.152 -19.335 1.00 94.75 121 GLU A C 1
ATOM 954 O O . GLU A 1 121 ? 10.692 -7.203 -20.067 1.00 94.75 121 GLU A O 1
ATOM 959 N N . ILE A 1 122 ? 12.180 -6.001 -18.884 1.00 89.44 122 ILE A N 1
ATOM 960 C CA . ILE A 1 122 ? 11.630 -4.687 -19.230 1.00 89.44 122 ILE A CA 1
ATOM 961 C C . ILE A 1 122 ? 12.720 -3.898 -19.964 1.00 89.44 122 ILE A C 1
ATOM 963 O O . ILE A 1 122 ? 13.846 -3.823 -19.466 1.00 89.44 122 ILE A O 1
ATOM 967 N N . PRO A 1 123 ? 12.415 -3.263 -21.113 1.00 86.81 123 PRO A N 1
ATOM 968 C CA . PRO A 1 123 ? 13.383 -2.435 -21.821 1.00 86.81 123 PRO A CA 1
ATOM 969 C C . PRO A 1 123 ? 13.969 -1.353 -20.911 1.00 86.81 123 PRO A C 1
ATOM 971 O O . PRO A 1 123 ? 13.234 -0.660 -20.202 1.00 86.81 123 PRO A O 1
ATOM 974 N N . SER A 1 124 ? 15.282 -1.141 -20.990 1.00 84.94 124 SER A N 1
ATOM 975 C CA . SER A 1 124 ? 15.983 -0.119 -20.200 1.00 84.94 124 SER A CA 1
ATOM 976 C C . SER A 1 124 ? 15.492 1.311 -20.465 1.00 84.94 124 SER A C 1
ATOM 978 O O . SER A 1 124 ? 15.671 2.186 -19.625 1.00 84.94 124 SER A O 1
ATOM 980 N N . THR A 1 125 ? 14.825 1.544 -21.598 1.00 89.25 125 THR A N 1
ATOM 981 C CA . THR A 1 125 ? 14.206 2.825 -21.971 1.00 89.25 125 THR A CA 1
ATOM 982 C C . THR A 1 125 ? 12.757 2.980 -21.505 1.00 89.25 125 THR A C 1
ATOM 984 O O . THR A 1 125 ? 12.185 4.055 -21.672 1.00 89.25 125 THR A O 1
ATOM 987 N N . GLY A 1 126 ? 12.118 1.918 -21.006 1.00 90.12 126 GLY A N 1
ATOM 988 C CA . GLY A 1 126 ? 10.740 1.978 -20.521 1.00 90.12 126 GLY A CA 1
ATOM 989 C C . GLY A 1 126 ? 10.676 2.631 -19.146 1.00 90.12 126 GLY A C 1
ATOM 990 O O . GLY A 1 126 ? 11.574 2.416 -18.339 1.00 90.12 126 GLY A O 1
ATOM 991 N N . THR A 1 127 ? 9.617 3.374 -18.840 1.00 94.75 127 THR A N 1
ATOM 992 C CA . THR A 1 127 ? 9.366 3.832 -17.464 1.00 94.75 127 THR A CA 1
ATOM 993 C C . THR A 1 127 ? 8.818 2.684 -16.607 1.00 94.75 127 THR A C 1
ATOM 995 O O . THR A 1 127 ? 8.496 1.600 -17.102 1.00 94.75 127 THR A O 1
ATOM 998 N N . CYS A 1 128 ? 8.683 2.906 -15.307 1.00 96.50 128 CYS A N 1
ATOM 999 C CA . CYS A 1 128 ? 8.007 2.035 -14.352 1.00 96.50 128 CYS A CA 1
ATOM 1000 C C . CYS A 1 128 ? 6.562 1.713 -14.776 1.00 96.50 128 CYS A C 1
ATOM 1002 O O . CYS A 1 128 ? 6.059 0.638 -14.471 1.00 96.50 128 CYS A O 1
ATOM 1004 N N . ALA A 1 129 ? 5.916 2.566 -15.585 1.00 95.94 129 ALA A N 1
ATOM 1005 C CA . ALA A 1 129 ? 4.579 2.300 -16.122 1.00 95.94 129 ALA A CA 1
ATOM 1006 C C . ALA A 1 129 ? 4.505 1.020 -16.983 1.00 95.94 129 ALA A C 1
ATOM 1008 O O . ALA A 1 129 ? 3.435 0.424 -17.102 1.00 95.94 129 ALA A O 1
ATOM 1009 N N . VAL A 1 130 ? 5.621 0.529 -17.541 1.00 95.62 130 VAL A N 1
ATOM 1010 C CA . VAL A 1 130 ? 5.638 -0.757 -18.271 1.00 95.62 130 VAL A CA 1
ATOM 1011 C C . VAL A 1 130 ? 5.271 -1.939 -17.356 1.00 95.62 130 VAL A C 1
ATOM 1013 O O . VAL A 1 130 ? 4.784 -2.960 -17.836 1.00 95.62 130 VAL A O 1
ATOM 1016 N N . LEU A 1 131 ? 5.414 -1.790 -16.034 1.00 96.31 131 LEU A N 1
ATOM 1017 C CA . LEU A 1 131 ? 5.028 -2.797 -15.043 1.00 96.31 131 LEU A CA 1
ATOM 1018 C C . LEU A 1 131 ? 3.519 -2.821 -14.734 1.00 96.31 131 LEU A C 1
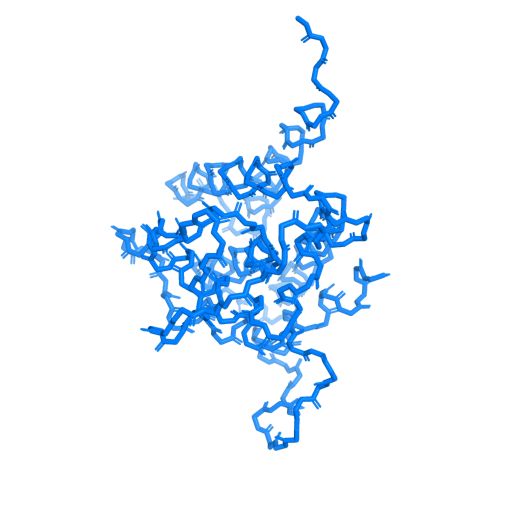ATOM 1020 O O . LEU A 1 131 ? 3.102 -3.618 -13.896 1.00 96.31 131 LEU A O 1
ATOM 1024 N N . THR A 1 132 ? 2.683 -2.045 -15.442 1.00 96.12 132 THR A N 1
ATOM 1025 C CA . THR A 1 132 ? 1.205 -2.076 -15.316 1.00 96.12 132 THR A CA 1
ATOM 1026 C C . THR A 1 132 ? 0.623 -3.498 -15.243 1.00 96.12 132 THR A C 1
ATOM 1028 O O . THR A 1 132 ? -0.199 -3.747 -14.366 1.00 96.12 132 THR A O 1
ATOM 1031 N N . PRO A 1 133 ? 1.030 -4.484 -16.067 1.00 96.06 133 PRO A N 1
ATOM 1032 C CA . PRO A 1 133 ? 0.442 -5.827 -15.992 1.00 96.06 133 PRO A CA 1
ATOM 1033 C C . PRO A 1 133 ? 0.766 -6.596 -14.699 1.00 96.06 133 PRO A C 1
ATOM 1035 O O . PRO A 1 133 ? 0.102 -7.587 -14.396 1.00 96.06 133 PRO A O 1
ATOM 1038 N N . TYR A 1 134 ? 1.783 -6.157 -13.954 1.00 97.25 134 TYR A N 1
ATOM 1039 C CA . TYR A 1 134 ? 2.360 -6.868 -12.812 1.00 97.25 134 TYR A CA 1
ATOM 1040 C C . TYR A 1 134 ? 2.222 -6.100 -11.492 1.00 97.25 134 TYR A C 1
ATOM 1042 O O . TYR A 1 134 ? 2.394 -6.702 -10.435 1.00 97.25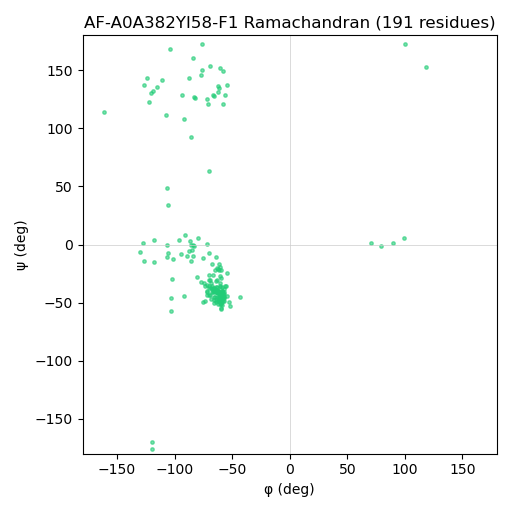 134 TYR A O 1
ATOM 1050 N N . HIS A 1 135 ? 1.906 -4.798 -11.530 1.00 98.19 135 HIS A N 1
ATOM 1051 C CA . HIS A 1 135 ? 1.972 -3.920 -10.356 1.00 98.19 135 HIS A CA 1
ATOM 1052 C C . HIS A 1 135 ? 1.169 -4.456 -9.167 1.00 98.19 135 HIS A C 1
ATOM 1054 O O . HIS A 1 135 ? 1.714 -4.526 -8.079 1.00 98.19 135 HIS A O 1
ATOM 1060 N N . VAL A 1 136 ? -0.062 -4.943 -9.364 1.00 98.56 136 VAL A N 1
ATOM 1061 C CA . VAL A 1 136 ? -0.883 -5.480 -8.262 1.00 98.56 136 VAL A CA 1
ATOM 1062 C C . VAL A 1 136 ? -0.205 -6.650 -7.550 1.00 98.56 136 VAL A C 1
ATOM 1064 O O . VAL A 1 136 ? -0.184 -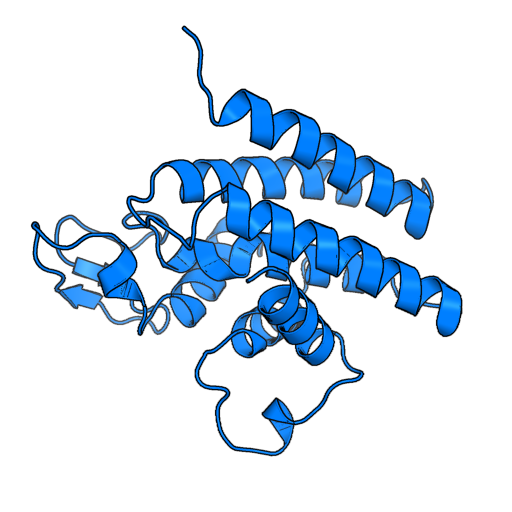6.710 -6.323 1.00 98.56 136 VAL A O 1
ATOM 1067 N N . ASP A 1 137 ? 0.351 -7.602 -8.298 1.00 98.69 137 ASP A N 1
ATOM 1068 C CA . ASP A 1 137 ? 1.004 -8.767 -7.696 1.00 98.69 137 ASP A CA 1
ATOM 1069 C C . ASP A 1 137 ? 2.355 -8.383 -7.073 1.00 98.69 137 ASP A C 1
ATOM 1071 O O . ASP A 1 137 ? 2.688 -8.851 -5.982 1.00 98.69 137 ASP A O 1
ATOM 1075 N N . ARG A 1 138 ? 3.085 -7.452 -7.698 1.00 98.62 138 ARG A N 1
ATOM 1076 C CA . ARG A 1 138 ? 4.309 -6.852 -7.147 1.00 98.62 138 ARG A CA 1
ATOM 1077 C C . ARG A 1 138 ? 4.048 -6.079 -5.851 1.00 98.62 138 ARG A C 1
ATOM 1079 O O . ARG A 1 138 ? 4.816 -6.210 -4.907 1.00 98.62 138 ARG A O 1
ATOM 1086 N N . SER A 1 139 ? 2.948 -5.338 -5.752 1.00 98.81 139 SER A N 1
ATOM 1087 C CA . SER A 1 139 ? 2.545 -4.614 -4.540 1.00 98.81 139 SER A CA 1
ATOM 1088 C C . SER A 1 139 ? 2.282 -5.568 -3.375 1.00 98.81 139 SER A C 1
ATOM 1090 O O . SER A 1 139 ? 2.742 -5.332 -2.260 1.00 98.81 139 SER A O 1
ATOM 1092 N N . LYS A 1 140 ? 1.625 -6.708 -3.627 1.00 98.81 140 LYS A N 1
ATOM 1093 C CA . LYS A 1 140 ? 1.462 -7.761 -2.607 1.00 98.81 140 LYS A CA 1
ATOM 1094 C C . LYS A 1 140 ? 2.805 -8.352 -2.190 1.00 98.81 140 LYS A C 1
ATOM 1096 O O . LYS A 1 140 ? 3.026 -8.595 -1.006 1.00 98.81 140 LYS A O 1
ATOM 1101 N N . GLN A 1 141 ? 3.708 -8.579 -3.144 1.00 98.69 141 GLN A N 1
ATOM 1102 C CA . GLN A 1 141 ? 5.053 -9.064 -2.840 1.00 98.69 141 GLN A CA 1
ATOM 1103 C C . GLN A 1 141 ? 5.835 -8.055 -1.985 1.00 98.69 141 GLN A C 1
ATOM 1105 O O . GLN A 1 141 ? 6.450 -8.454 -0.998 1.00 98.69 141 GLN A O 1
ATOM 1110 N N . PHE A 1 142 ? 5.730 -6.757 -2.276 1.00 98.69 142 PHE A N 1
ATOM 1111 C CA . PHE A 1 142 ? 6.314 -5.695 -1.456 1.00 98.69 142 PHE A CA 1
ATOM 1112 C C . PHE A 1 142 ? 5.792 -5.731 -0.015 1.00 98.69 142 PHE A C 1
ATOM 1114 O O . PHE A 1 142 ? 6.586 -5.744 0.925 1.00 98.69 142 PHE A O 1
ATOM 1121 N N . VAL A 1 143 ? 4.472 -5.826 0.184 1.00 98.75 143 VAL A N 1
ATOM 1122 C CA . VAL A 1 143 ? 3.885 -5.947 1.531 1.00 98.75 143 VAL A CA 1
ATOM 1123 C C . VAL A 1 143 ? 4.431 -7.175 2.258 1.00 98.75 143 VAL A C 1
ATOM 1125 O O . VAL A 1 143 ? 4.824 -7.079 3.423 1.00 98.75 143 VAL A O 1
ATOM 1128 N N . ARG A 1 144 ? 4.509 -8.319 1.566 1.00 98.31 144 ARG A N 1
ATOM 1129 C CA . ARG A 1 144 ? 5.044 -9.563 2.134 1.00 98.31 144 ARG A CA 1
ATOM 1130 C C . ARG A 1 144 ? 6.477 -9.389 2.631 1.00 98.31 144 ARG A C 1
ATOM 1132 O O . ARG A 1 144 ? 6.816 -9.873 3.705 1.00 98.31 144 ARG A O 1
ATOM 1139 N N . GLU A 1 145 ? 7.313 -8.716 1.849 1.00 98.00 145 GLU A N 1
ATOM 1140 C CA . GLU A 1 145 ? 8.730 -8.510 2.158 1.00 98.00 145 GLU A CA 1
ATOM 1141 C C . GLU A 1 145 ? 8.961 -7.477 3.264 1.00 98.00 145 GLU A C 1
ATOM 1143 O O . GLU A 1 145 ? 9.932 -7.601 4.010 1.00 98.00 145 GLU A O 1
ATOM 1148 N N . ARG A 1 146 ? 8.106 -6.451 3.362 1.00 98.00 146 ARG A N 1
ATOM 1149 C CA . ARG A 1 146 ? 8.345 -5.288 4.234 1.00 98.00 146 ARG A CA 1
ATOM 1150 C C . ARG A 1 146 ? 7.553 -5.296 5.536 1.00 98.00 146 ARG A C 1
ATOM 1152 O O . ARG A 1 146 ? 8.034 -4.730 6.513 1.00 98.00 146 ARG A O 1
ATOM 1159 N N . PHE A 1 147 ? 6.368 -5.907 5.561 1.00 98.06 147 PHE A N 1
ATOM 1160 C CA . PHE A 1 147 ? 5.410 -5.719 6.658 1.00 98.06 147 PHE A CA 1
ATOM 1161 C C . PHE A 1 147 ? 4.848 -7.018 7.251 1.00 98.06 147 PHE A C 1
ATOM 1163 O O . PHE A 1 147 ? 4.184 -6.973 8.279 1.00 98.06 147 PHE A O 1
ATOM 1170 N N . ASN A 1 148 ? 5.135 -8.191 6.680 1.00 92.19 148 ASN A N 1
ATOM 1171 C CA . ASN A 1 148 ? 4.576 -9.461 7.169 1.00 92.19 148 ASN A CA 1
ATOM 1172 C C . ASN A 1 148 ? 5.135 -9.927 8.532 1.00 92.19 148 ASN A C 1
ATOM 1174 O O . ASN A 1 148 ? 4.689 -10.934 9.068 1.00 92.19 148 ASN A O 1
ATOM 1178 N N . SER A 1 149 ? 6.148 -9.249 9.078 1.00 94.50 149 SER A N 1
ATOM 1179 C CA . SER A 1 149 ? 6.724 -9.569 10.390 1.00 94.50 149 SER A CA 1
ATOM 1180 C C . SER A 1 149 ? 5.987 -8.931 11.572 1.00 94.50 149 SER A C 1
ATOM 1182 O O . SER A 1 149 ? 6.394 -9.162 12.705 1.00 94.50 149 SER A O 1
ATOM 1184 N N . TYR A 1 150 ? 4.980 -8.088 11.326 1.00 96.81 150 TYR A N 1
ATOM 1185 C CA . TYR A 1 150 ? 4.202 -7.417 12.370 1.00 96.81 150 TYR A CA 1
ATOM 1186 C C . TYR A 1 150 ? 2.945 -8.231 12.695 1.00 96.81 150 TYR A C 1
ATOM 1188 O O . TYR A 1 150 ? 2.180 -8.557 11.792 1.00 96.81 150 TYR A O 1
ATOM 1196 N N . ASP A 1 151 ? 2.708 -8.518 13.977 1.00 95.94 151 ASP A N 1
ATOM 1197 C CA . ASP A 1 151 ? 1.642 -9.438 14.413 1.00 95.94 151 ASP A CA 1
ATOM 1198 C C . ASP A 1 151 ? 0.222 -8.952 14.061 1.00 95.94 151 ASP A C 1
ATOM 1200 O O . ASP A 1 151 ? -0.660 -9.764 13.793 1.00 95.94 151 ASP A O 1
ATOM 1204 N N . PHE A 1 152 ? 0.005 -7.634 14.012 1.00 95.50 152 PHE A N 1
ATOM 1205 C CA . PHE A 1 152 ? -1.272 -7.006 13.638 1.00 95.50 152 PHE A CA 1
ATOM 1206 C C . PHE A 1 152 ? -1.433 -6.800 12.117 1.00 95.50 152 PHE A C 1
ATOM 1208 O O . PHE A 1 152 ? -2.415 -6.203 11.666 1.00 95.50 152 PHE A O 1
ATOM 1215 N N . VAL A 1 153 ? -0.472 -7.252 11.299 1.00 98.19 153 VAL A N 1
ATOM 1216 C CA . VAL A 1 153 ? -0.584 -7.218 9.833 1.00 98.19 153 VAL A CA 1
ATOM 1217 C C . VAL A 1 153 ? -1.175 -8.534 9.335 1.00 98.19 153 VAL A C 1
ATOM 1219 O O . VAL A 1 153 ? -0.518 -9.572 9.282 1.00 98.19 153 VAL A O 1
ATOM 1222 N N . ASN A 1 154 ? -2.428 -8.472 8.895 1.00 98.38 154 ASN A N 1
ATOM 1223 C CA . ASN A 1 154 ? -3.107 -9.558 8.207 1.00 98.38 154 ASN A CA 1
ATOM 1224 C C . ASN A 1 154 ? -2.788 -9.494 6.707 1.00 98.38 154 ASN A C 1
ATOM 1226 O O . ASN A 1 154 ? -3.466 -8.822 5.925 1.00 98.38 154 ASN A O 1
ATOM 1230 N N . PHE A 1 155 ? -1.746 -10.221 6.302 1.00 98.38 155 PHE A N 1
ATOM 1231 C CA . PHE A 1 155 ? -1.279 -10.249 4.918 1.00 98.38 155 PHE A CA 1
ATOM 1232 C C . PHE A 1 155 ? -2.355 -10.662 3.904 1.00 98.38 155 PHE A C 1
ATOM 1234 O O . PHE A 1 155 ? -2.373 -10.133 2.788 1.00 98.38 155 PHE A O 1
ATOM 1241 N N . ASP A 1 156 ? -3.251 -11.578 4.274 1.00 98.44 156 ASP A N 1
ATOM 1242 C CA . ASP A 1 156 ? -4.316 -12.037 3.383 1.00 98.44 156 ASP A CA 1
ATOM 1243 C C . ASP A 1 156 ? -5.325 -10.913 3.129 1.00 98.44 156 ASP A C 1
ATOM 1245 O O . ASP A 1 156 ? -5.614 -10.611 1.972 1.00 98.44 156 ASP A O 1
ATOM 1249 N N . LEU A 1 157 ? -5.772 -10.213 4.178 1.00 98.62 157 LEU A N 1
ATOM 1250 C CA . LEU A 1 157 ? -6.666 -9.058 4.040 1.00 98.62 157 LEU A CA 1
ATOM 1251 C C . LEU A 1 157 ? -6.028 -7.944 3.199 1.00 98.62 157 LEU A C 1
ATOM 1253 O O . LEU A 1 157 ? -6.653 -7.441 2.263 1.00 98.62 157 LEU A O 1
ATOM 1257 N N . VAL A 1 158 ? -4.774 -7.581 3.488 1.00 98.81 158 VAL A N 1
ATOM 1258 C CA . VAL A 1 158 ? -4.048 -6.559 2.714 1.00 98.81 158 VAL A CA 1
ATOM 1259 C C . VAL A 1 158 ? -3.953 -6.974 1.244 1.00 98.81 158 VAL A C 1
ATOM 1261 O O . VAL A 1 158 ? -4.224 -6.175 0.346 1.00 98.81 158 VAL A O 1
ATOM 1264 N N . SER A 1 159 ? -3.622 -8.241 0.988 1.00 98.62 159 SER A N 1
ATOM 1265 C CA . SER A 1 159 ? -3.503 -8.781 -0.366 1.00 98.62 159 SER A CA 1
ATOM 1266 C C . SER A 1 159 ? -4.827 -8.799 -1.114 1.00 98.62 159 SER A C 1
ATOM 1268 O O . SER A 1 159 ? -4.835 -8.536 -2.315 1.00 98.62 159 SER A O 1
ATOM 1270 N N . GLU A 1 160 ? -5.938 -9.102 -0.446 1.00 98.19 160 GLU A N 1
ATOM 1271 C CA . GLU A 1 160 ? -7.269 -9.056 -1.052 1.00 98.19 160 GLU A CA 1
ATOM 1272 C C . GLU A 1 160 ? -7.699 -7.628 -1.387 1.00 98.19 160 GLU A C 1
ATOM 1274 O O . GLU A 1 160 ? -8.226 -7.395 -2.477 1.00 98.19 160 GLU A O 1
ATOM 1279 N N . CYS A 1 161 ? -7.419 -6.670 -0.502 1.00 98.69 161 CYS A N 1
ATOM 1280 C CA . CYS A 1 161 ? -7.648 -5.251 -0.761 1.00 98.69 161 CYS A CA 1
ATOM 1281 C C . CYS A 1 161 ? -6.823 -4.745 -1.954 1.00 98.69 161 CYS A C 1
ATOM 1283 O O . CYS A 1 161 ? -7.377 -4.097 -2.838 1.00 98.69 161 CYS A O 1
ATOM 1285 N N . ILE A 1 162 ? -5.534 -5.096 -2.037 1.00 98.69 162 ILE A N 1
ATOM 1286 C CA . ILE A 1 162 ? -4.686 -4.753 -3.193 1.00 98.69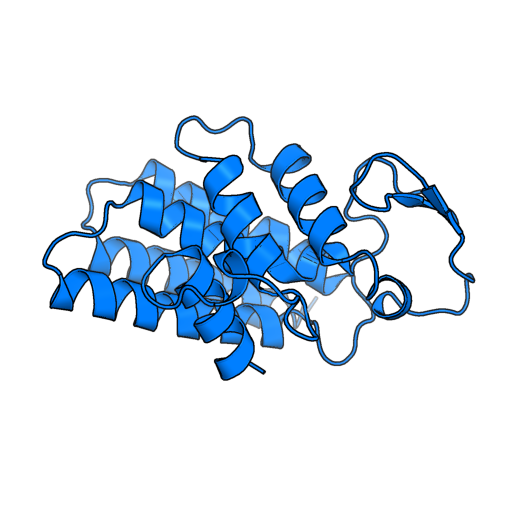 162 ILE A CA 1
ATOM 1287 C C . ILE A 1 162 ? -5.172 -5.469 -4.462 1.00 98.69 162 ILE A C 1
ATOM 1289 O O . ILE A 1 162 ? -5.208 -4.882 -5.535 1.00 98.69 162 ILE A O 1
ATOM 1293 N N . ASP A 1 163 ? -5.593 -6.736 -4.384 1.00 97.81 163 ASP A N 1
ATOM 1294 C CA . ASP A 1 163 ? -6.106 -7.461 -5.559 1.00 97.81 163 ASP A CA 1
ATOM 1295 C C . ASP A 1 163 ? -7.334 -6.782 -6.182 1.00 97.81 163 ASP A C 1
ATOM 1297 O O . ASP A 1 163 ? -7.558 -6.868 -7.390 1.00 97.81 163 ASP A O 1
ATOM 1301 N N . ARG A 1 164 ? -8.117 -6.080 -5.360 1.00 96.88 164 ARG A N 1
ATOM 1302 C CA . ARG A 1 164 ? -9.334 -5.386 -5.774 1.00 96.88 164 ARG A CA 1
ATOM 1303 C C . ARG A 1 164 ? -9.122 -4.094 -6.545 1.00 96.88 164 ARG A C 1
ATOM 1305 O O . ARG A 1 164 ? -10.093 -3.632 -7.144 1.00 96.88 164 ARG A O 1
ATOM 1312 N N . THR A 1 165 ? -7.905 -3.563 -6.594 1.00 96.44 165 THR A N 1
ATOM 1313 C CA . THR A 1 165 ? -7.568 -2.372 -7.393 1.00 96.44 165 THR A CA 1
ATOM 1314 C C . THR A 1 165 ? -7.215 -2.713 -8.846 1.00 96.44 165 THR A C 1
ATOM 1316 O O . THR A 1 165 ? -6.950 -1.829 -9.654 1.00 96.44 165 THR A O 1
ATOM 1319 N N . ARG A 1 166 ? -7.241 -3.997 -9.246 1.00 95.06 166 ARG A N 1
ATOM 1320 C CA . ARG A 1 166 ? -6.997 -4.382 -10.647 1.00 95.06 166 ARG A CA 1
ATOM 1321 C C . ARG A 1 166 ? -7.954 -3.675 -11.600 1.00 95.06 166 ARG A C 1
ATOM 1323 O O . ARG A 1 166 ? -9.175 -3.797 -11.479 1.00 95.06 166 ARG A O 1
ATOM 1330 N N . PHE A 1 167 ? -7.372 -3.062 -12.626 1.00 89.12 167 PHE A N 1
ATOM 1331 C CA . PHE A 1 167 ? -8.104 -2.446 -13.719 1.00 89.12 167 PHE A CA 1
ATOM 1332 C C . PHE A 1 167 ? -7.631 -2.964 -15.094 1.00 89.12 167 PHE A C 1
ATOM 1334 O O . PHE A 1 167 ? -6.423 -3.064 -15.320 1.00 89.12 167 PHE A O 1
ATOM 1341 N N . PRO A 1 168 ? -8.545 -3.265 -16.042 1.00 89.75 168 PRO A N 1
ATOM 1342 C CA . PRO A 1 168 ? -10.003 -3.323 -15.889 1.00 89.75 168 PRO A CA 1
ATOM 1343 C C . PRO A 1 168 ? -10.448 -4.321 -14.812 1.00 89.75 168 PRO A C 1
ATOM 1345 O O . PRO A 1 168 ? -9.772 -5.325 -14.589 1.00 89.75 168 PRO A O 1
ATOM 1348 N N . VAL A 1 169 ? -11.579 -4.043 -14.153 1.00 88.25 169 VAL A N 1
ATOM 1349 C CA . VAL A 1 169 ? -12.097 -4.895 -13.069 1.00 88.25 169 VAL A CA 1
ATOM 1350 C C . VAL A 1 169 ? -12.310 -6.323 -13.597 1.00 88.25 169 VAL A C 1
ATOM 1352 O O . VAL A 1 169 ? -13.081 -6.501 -14.546 1.00 88.25 169 VAL A O 1
ATOM 1355 N N . PRO A 1 170 ? -11.657 -7.347 -13.011 1.00 88.50 170 PRO A N 1
ATOM 1356 C CA . PRO A 1 170 ? -11.820 -8.726 -13.453 1.00 88.50 170 PRO A CA 1
ATOM 1357 C C . PRO A 1 170 ? -13.265 -9.220 -13.325 1.00 88.50 170 PRO A C 1
ATOM 1359 O O . PRO A 1 170 ? -14.017 -8.800 -12.445 1.00 88.50 170 PRO A O 1
ATOM 1362 N N . ALA A 1 171 ? -13.650 -10.166 -14.181 1.00 81.50 171 ALA A N 1
ATOM 1363 C CA . ALA A 1 171 ? -14.943 -10.833 -14.071 1.00 81.50 171 ALA A CA 1
ATOM 1364 C C . ALA A 1 171 ? -15.006 -11.754 -12.832 1.00 81.50 171 ALA A C 1
ATOM 1366 O O . ALA A 1 171 ? -13.991 -12.292 -12.385 1.00 81.50 171 ALA A O 1
ATOM 1367 N N . GLY A 1 172 ? -16.217 -11.980 -12.315 1.00 82.12 172 GLY A N 1
ATOM 1368 C CA . GLY A 1 172 ? -16.505 -12.957 -11.259 1.00 82.12 172 GLY A CA 1
ATOM 1369 C C . GLY A 1 172 ? -17.055 -12.347 -9.970 1.00 82.12 172 GLY A C 1
ATOM 1370 O O . GLY A 1 172 ? -16.756 -11.202 -9.636 1.00 82.12 172 GLY A O 1
ATOM 1371 N N . ASP A 1 173 ? -17.832 -13.147 -9.236 1.00 73.56 173 ASP A N 1
ATOM 1372 C CA . ASP A 1 173 ? -18.627 -12.712 -8.077 1.00 73.56 173 ASP A CA 1
ATOM 1373 C C . ASP A 1 173 ? -17.786 -12.057 -6.988 1.00 73.56 173 ASP A C 1
ATOM 1375 O O . ASP A 1 173 ? -18.188 -11.030 -6.449 1.00 73.56 173 ASP A O 1
ATOM 1379 N N . LYS A 1 174 ? -16.574 -12.583 -6.738 1.00 79.75 174 LYS A N 1
ATOM 1380 C CA . LYS A 1 174 ? -15.628 -11.977 -5.796 1.00 79.75 174 LYS A CA 1
ATOM 1381 C C . LYS A 1 174 ? -15.460 -10.497 -6.168 1.00 79.75 174 LYS A C 1
ATOM 1383 O O . LYS A 1 174 ? -15.727 -9.646 -5.336 1.00 79.75 174 LYS A O 1
ATOM 1388 N N . HIS A 1 175 ? -15.133 -10.162 -7.415 1.00 81.56 175 HIS A N 1
ATOM 1389 C CA . HIS A 1 175 ? -14.926 -8.777 -7.866 1.00 81.56 175 HIS A CA 1
ATOM 1390 C C . HIS A 1 175 ? -16.207 -7.944 -7.965 1.00 81.56 175 HIS A C 1
ATOM 1392 O O . HIS A 1 175 ? -16.118 -6.777 -8.318 1.00 81.56 175 HIS A O 1
ATOM 1398 N N . GLN A 1 176 ? -17.384 -8.474 -7.645 1.00 84.19 176 GLN A N 1
ATOM 1399 C CA . GLN A 1 176 ? -18.630 -7.703 -7.621 1.00 84.19 176 GLN A CA 1
ATOM 1400 C C . GLN A 1 176 ? -19.060 -7.301 -6.204 1.00 84.19 176 GLN A C 1
ATOM 1402 O O . GLN A 1 176 ? -19.905 -6.421 -6.078 1.00 84.19 176 GLN A O 1
ATOM 1407 N N . THR A 1 177 ? -18.457 -7.858 -5.147 1.00 90.44 177 THR A N 1
ATOM 1408 C CA . THR A 1 177 ? -18.703 -7.418 -3.762 1.00 90.44 177 THR A CA 1
ATOM 1409 C C . THR A 1 177 ? -18.276 -5.958 -3.564 1.00 90.44 177 THR A C 1
ATOM 1411 O O . THR A 1 177 ? -17.232 -5.535 -4.074 1.00 90.44 177 THR A O 1
ATOM 1414 N N . ILE A 1 178 ? -19.105 -5.172 -2.867 1.00 90.69 178 ILE A N 1
ATOM 1415 C CA . ILE A 1 178 ? -18.929 -3.714 -2.701 1.00 90.69 178 ILE A CA 1
ATOM 1416 C C . ILE A 1 178 ? -18.930 -3.239 -1.243 1.00 90.69 178 ILE A C 1
ATOM 1418 O O . ILE A 1 178 ? -18.568 -2.095 -0.987 1.00 90.69 178 ILE A O 1
ATOM 1422 N N . ASP A 1 179 ? -19.364 -4.076 -0.305 1.00 90.12 179 ASP A N 1
ATOM 1423 C CA . ASP A 1 179 ? -19.581 -3.736 1.105 1.00 90.12 179 ASP A CA 1
ATOM 1424 C C . ASP A 1 179 ? -18.509 -4.310 2.051 1.00 90.12 179 ASP A C 1
ATOM 1426 O O . ASP A 1 179 ? -18.467 -3.955 3.236 1.00 90.12 179 ASP A O 1
ATOM 1430 N N . ASP A 1 180 ? -17.614 -5.149 1.523 1.00 95.62 180 ASP A N 1
ATOM 1431 C CA . ASP A 1 180 ? -16.419 -5.649 2.195 1.00 95.62 180 ASP A CA 1
ATOM 1432 C C . ASP A 1 180 ? -15.240 -4.664 2.076 1.00 95.62 180 ASP A C 1
ATOM 1434 O O . ASP A 1 180 ? -15.211 -3.780 1.219 1.00 95.62 180 ASP A O 1
ATOM 1438 N N . LEU A 1 181 ? -14.237 -4.800 2.952 1.00 97.81 181 LEU A N 1
ATOM 1439 C CA . LEU A 1 181 ? -13.052 -3.931 2.921 1.00 97.81 181 LEU A CA 1
ATOM 1440 C C . LEU A 1 181 ? -12.322 -3.961 1.570 1.00 97.81 181 LEU A C 1
ATOM 1442 O O . LEU A 1 181 ? -11.972 -2.885 1.082 1.00 97.81 181 LEU A O 1
ATOM 1446 N N . PRO A 1 182 ? -12.156 -5.119 0.903 1.00 98.00 182 PRO A N 1
ATOM 1447 C CA . PRO A 1 182 ? -11.585 -5.141 -0.436 1.00 98.00 182 PRO A CA 1
ATOM 1448 C C . PRO A 1 182 ? -12.423 -4.368 -1.474 1.00 98.00 182 PRO A C 1
ATOM 1450 O O . PRO A 1 182 ? -11.871 -3.643 -2.304 1.00 98.00 182 PRO A O 1
ATOM 1453 N N . GLY A 1 183 ? -13.754 -4.467 -1.438 1.00 97.25 183 GLY A N 1
ATOM 1454 C CA . GLY A 1 183 ? -14.651 -3.683 -2.290 1.00 97.25 183 GLY A CA 1
ATOM 1455 C C . GLY A 1 183 ? -14.552 -2.178 -2.028 1.00 97.25 183 GLY A C 1
ATOM 1456 O O . GLY A 1 183 ? -14.520 -1.389 -2.976 1.00 97.25 183 GLY A O 1
ATOM 1457 N N . LEU A 1 184 ? -14.414 -1.784 -0.760 1.00 97.88 184 LEU A N 1
ATOM 1458 C CA . LEU A 1 184 ? -14.168 -0.399 -0.354 1.00 97.88 184 LEU A CA 1
ATOM 1459 C C . LEU A 1 184 ? -12.763 0.093 -0.728 1.00 97.88 184 LEU A C 1
ATOM 1461 O O . LEU A 1 184 ? -12.577 1.292 -0.926 1.00 97.88 184 LEU A O 1
ATOM 1465 N N . ALA A 1 185 ? -11.777 -0.799 -0.846 1.00 98.38 185 ALA A N 1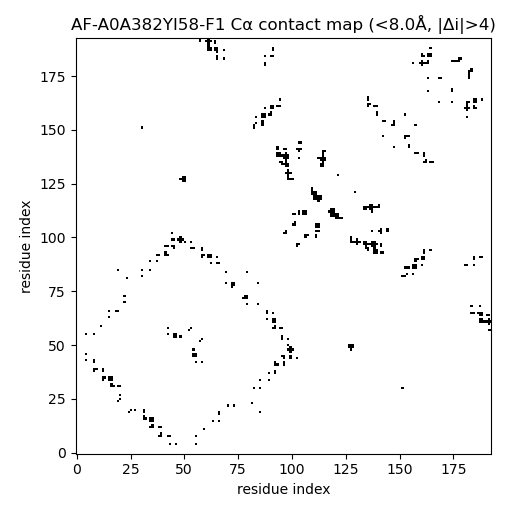
ATOM 1466 C CA . ALA A 1 185 ? -10.425 -0.432 -1.266 1.00 98.38 185 ALA A CA 1
ATOM 1467 C C . ALA A 1 185 ? -10.428 -0.048 -2.747 1.00 98.38 185 ALA A C 1
ATOM 1469 O O . ALA A 1 185 ? -9.924 1.007 -3.122 1.00 98.38 185 ALA A O 1
ATOM 1470 N N . ARG A 1 186 ? -11.131 -0.833 -3.570 1.00 97.56 186 ARG A N 1
ATOM 1471 C CA . ARG A 1 186 ? -11.419 -0.465 -4.960 1.00 97.56 186 ARG A CA 1
ATOM 1472 C C . ARG A 1 186 ? -12.177 0.855 -5.072 1.00 97.56 186 ARG A C 1
ATOM 1474 O O . ARG A 1 186 ? -11.903 1.635 -5.975 1.00 97.56 186 ARG A O 1
ATOM 1481 N N . ALA A 1 187 ? -13.162 1.094 -4.204 1.00 97.19 187 ALA A N 1
ATOM 1482 C CA . ALA A 1 187 ? -13.903 2.353 -4.227 1.00 97.19 187 ALA A CA 1
ATOM 1483 C C . ALA A 1 187 ? -12.980 3.549 -3.943 1.00 97.19 187 ALA A C 1
ATOM 1485 O O . ALA A 1 187 ? -13.078 4.560 -4.633 1.00 97.19 187 ALA A O 1
ATOM 1486 N N . ALA A 1 188 ? -12.065 3.415 -2.977 1.00 98.44 188 ALA A N 1
ATOM 1487 C CA . ALA A 1 188 ? -11.068 4.437 -2.680 1.00 98.44 188 ALA A CA 1
ATOM 1488 C C . ALA A 1 188 ? -10.133 4.703 -3.867 1.00 98.44 188 ALA A C 1
ATOM 1490 O O . ALA A 1 188 ? -9.911 5.862 -4.208 1.00 98.44 188 ALA A O 1
ATOM 1491 N N . ASP A 1 189 ? -9.649 3.641 -4.515 1.00 97.88 189 ASP A N 1
ATOM 1492 C CA . ASP A 1 189 ? -8.809 3.727 -5.712 1.00 97.88 189 ASP A CA 1
ATOM 1493 C C . ASP A 1 189 ? -9.533 4.451 -6.862 1.00 97.88 189 ASP A C 1
ATOM 1495 O O . ASP A 1 189 ? -9.084 5.495 -7.323 1.00 97.88 189 ASP A O 1
ATOM 1499 N N . LEU A 1 190 ? -10.734 4.002 -7.244 1.00 95.44 190 LEU A N 1
ATOM 1500 C CA . LEU A 1 190 ? -11.494 4.601 -8.353 1.00 95.44 190 LEU A CA 1
ATOM 1501 C C . LEU A 1 190 ? -11.913 6.060 -8.111 1.00 95.44 190 LEU A C 1
ATOM 1503 O O . LEU A 1 190 ? -12.050 6.816 -9.069 1.00 95.44 190 LEU A O 1
ATOM 1507 N N . VAL A 1 191 ? -12.170 6.452 -6.860 1.00 96.44 191 VAL A N 1
ATOM 1508 C CA . VAL A 1 191 ? -12.507 7.843 -6.507 1.00 96.44 191 VAL A CA 1
ATOM 1509 C C . VAL A 1 191 ? -11.252 8.716 -6.409 1.00 96.44 191 VAL A C 1
ATOM 1511 O O . VAL A 1 191 ? -11.342 9.921 -6.630 1.00 96.44 191 VAL A O 1
ATOM 1514 N N . GLY A 1 192 ? -10.103 8.128 -6.069 1.00 89.31 192 GLY A N 1
ATOM 1515 C CA . GLY A 1 192 ? -8.807 8.805 -6.018 1.00 89.31 192 GLY A CA 1
ATOM 1516 C C . GLY A 1 192 ? -8.075 8.899 -7.364 1.00 89.31 192 GLY A C 1
ATOM 1517 O O . GLY A 1 192 ? -6.972 9.454 -7.391 1.00 89.31 192 GLY A O 1
ATOM 1518 N N . GLN A 1 193 ? -8.659 8.362 -8.447 1.00 82.38 193 GLN A N 1
ATOM 1519 C CA . GLN A 1 193 ? -8.188 8.533 -9.829 1.00 82.38 193 GLN A CA 1
ATOM 1520 C C . GLN A 1 193 ? -8.493 9.933 -10.415 1.00 82.38 193 GLN A C 1
ATOM 1522 O O . GLN A 1 193 ? -9.435 10.599 -9.941 1.00 82.38 193 GLN A O 1
#

Sequence (193 aa):
MLNLQTLKIEPFAEHLANRFESTFGTMFHEQVDFLRLAAHLTLENIANGDMLYHNVDHTIMVTMVGLEIIRGKHLHDGRVDPEDGLNYLLALLCHDVGYVKGACGKDEKERFDDGKGSLVEIPSTGTCAVLTPYHVDRSKQFVRERFNSYDFVNFDLVSECIDRTRFPVPAGDKHQTIDDLPGLARAADLVGQ

InterPro domains:
  IPR054649 Npun_R2479-like [PF28239] (3-193)

Radius of gyration: 16.05 Å; Cα contacts (8 Å, |Δi|>4): 286; chains: 1; bounding box: 41×37×45 Å

Mean predicted aligned error: 3.16 Å